Protein AF-0000000068187515 (afdb_homodimer)

Nearest PDB structures (foldseek):
  6t69-assembly1_A-2  TM=9.115E-01  e=8.925E-14  Toxoplasma gondii VEG
  8j07-assembly1_d  TM=9.097E-01  e=8.054E-14  Homo sapiens
  6t4d-assembly1_A-2  TM=9.057E-01  e=1.571E-13  Plasmodium falciparum
  7jrj-assembly1_F  TM=9.512E-01  e=1.128E-10  Chlamydomonas reinhardtii
  7jr9-assembly1_E  TM=8.558E-01  e=6.746E-11  Chlamydomonas reinhardtii

InterPro domains:
  IPR003409 MORN repeat [PF02493] (38-53)
  IPR003409 MORN repeat [PF02493] (85-104)
  IPR003409 MORN repeat [PF02493] (108-128)
  IPR003409 MORN repeat [PF02493] (131-152)
  IPR003409 MORN repeat [SM00698] (36-57)
  IPR003409 MORN repeat [SM00698] (83-104)
  IPR003409 MORN repeat [SM00698] (106-127)
  IPR003409 MORN repeat [SM00698] (129-150)

Foldseek 3Di:
DWDWDDDPVWTAIKDDDADPVRAQAAWIWGQTPQRKIKGGGDDRNEAAQWIWIAGPLGKIKTDGDDRNAAADFFIWIADSQGKIKGTGDDRNAGFQWIKIAHPLGKIKTAGDDRNEQAAWIWIADSQQKIKTAGDDRNAHAQWIWIADNVVPHTPDTPGDDRNHGDHHPPPD/DWDWDDDPVWTAIKDDDADPVRAQAAWIWGQTPQRKIKGGGDDRNEAAQWIWIAGPLGKIKTGGDDRNAFADFFIWIADSQGKIKGTGDDRNAGFQWIKIAHPLGKIKTAGDDRNEQAAWIWIADSQQKIKTAGDDRNAHAQWIWIADNVVPHTPDTPGDDRNHHDHHPPPD

Sequence (344 aa):
MEFEWFGQDLSGVYTGWINEEKNPDGIGTLRVDDGAVYDGSWKGGERHGEGVYATIEGDIFRGGWYEDKHHGPNCVFVWSDGRVYQGAYSHGDRHGEAIMTWPHGATFRGTFSNDKRNGQGTYVYSDGRCYNGNYRDERPHGYGVLKAADGETIIYEGQWEFGEFIGPAEMKMEFEWFGQDLSGVYTGWINEEKNPDGIGTLRVDDGAVYDGSWKGGERHGEGVYATIEGDIFRGGWYEDKHHGPNCVFVWSDGRVYQGAYSHGDRHGEAIMTWPHGATFRGTFSNDKRNGQGTYVYSDGRCYNGNYRDERPHGYGVLKAADGETIIYEGQWEFGEFIGPAEMK

Solvent-accessible surface area (backbone atoms only — not comparable to full-atom values): 16337 Å² total; per-residue (Å²): 99,75,47,82,40,81,49,95,88,52,39,27,45,31,37,44,38,55,46,95,86,69,28,43,26,43,55,34,34,36,42,30,72,84,56,25,37,38,44,31,29,27,50,79,55,25,41,24,46,53,33,37,38,36,42,69,79,48,32,36,38,38,30,33,27,48,83,66,20,43,22,44,69,72,23,38,37,35,42,60,81,48,34,34,39,39,23,20,26,54,79,58,25,38,26,47,64,31,38,36,40,39,75,75,57,27,35,36,40,30,25,26,47,84,61,23,39,33,42,55,35,37,36,35,41,60,80,43,27,33,37,42,29,25,24,50,81,65,22,42,28,42,56,33,37,31,27,36,54,82,63,69,52,72,77,44,56,23,32,26,53,84,59,34,81,74,43,63,56,74,80,120,98,77,45,82,41,82,51,95,89,52,38,28,44,30,38,43,39,57,46,95,85,69,29,44,25,43,54,35,34,36,43,30,72,83,56,25,37,36,43,31,28,27,50,80,56,26,42,24,46,54,35,38,37,37,43,70,79,49,32,36,39,37,29,32,27,47,82,65,20,42,22,43,69,72,23,38,39,35,43,58,84,47,35,34,40,39,23,20,26,54,81,57,25,38,28,46,65,31,38,38,40,39,75,75,57,26,36,36,42,30,26,27,47,84,61,22,40,32,42,55,34,37,36,36,41,60,80,43,28,33,38,43,30,25,25,50,80,66,20,41,27,44,55,34,36,32,26,36,53,82,63,69,50,71,78,43,58,23,32,26,51,83,58,34,81,75,44,61,59,74,80,119

Radius of gyration: 22.86 Å; Cα contacts (8 Å, |Δi|>4): 978; chains: 2; bounding box: 43×70×49 Å

Structure (mmCIF, N/CA/C/O backbone):
data_AF-0000000068187515-model_v1
#
loop_
_entity.id
_entity.type
_entity.pdbx_description
1 polymer 'MORN repeat protein'
#
loop_
_atom_site.group_PDB
_atom_site.id
_atom_site.type_symbol
_atom_site.label_atom_id
_atom_site.label_alt_id
_atom_site.label_comp_id
_atom_site.label_asym_id
_atom_site.label_entity_id
_atom_site.label_seq_id
_atom_site.pdbx_PDB_ins_code
_atom_site.Cartn_x
_atom_site.Cartn_y
_atom_site.Cartn_z
_atom_site.occupancy
_atom_site.B_iso_or_equiv
_atom_site.auth_seq_id
_atom_site.auth_comp_id
_atom_site.auth_asym_id
_atom_site.auth_atom_id
_atom_site.pdbx_PDB_model_num
ATOM 1 N N . MET A 1 1 ? -1.103 -31.672 -3.096 1 73.38 1 MET A N 1
ATOM 2 C CA . MET A 1 1 ? -2.014 -32.188 -4.117 1 73.38 1 MET A CA 1
ATOM 3 C C . MET A 1 1 ? -2.398 -31.062 -5.098 1 73.38 1 MET A C 1
ATOM 5 O O . MET A 1 1 ? -2.525 -29.906 -4.707 1 73.38 1 MET A O 1
ATOM 9 N N . GLU A 1 2 ? -2.346 -31.297 -6.348 1 82.12 2 GLU A N 1
ATOM 10 C CA . GLU A 1 2 ? -2.729 -30.344 -7.391 1 82.12 2 GLU A CA 1
ATOM 11 C C . GLU A 1 2 ? -3.881 -30.875 -8.227 1 82.12 2 GLU A C 1
ATOM 13 O O . GLU A 1 2 ? -3.85 -32.031 -8.672 1 82.12 2 GLU A O 1
ATOM 18 N N . PHE A 1 3 ? -4.977 -30.141 -8.227 1 89.25 3 PHE A N 1
ATOM 19 C CA . PHE A 1 3 ? -6.121 -30.578 -9.016 1 89.25 3 PHE A CA 1
ATOM 20 C C . PHE A 1 3 ? -6.945 -29.375 -9.484 1 89.25 3 PHE A C 1
ATOM 22 O O . PHE A 1 3 ? -6.77 -28.266 -8.984 1 89.25 3 PHE A O 1
ATOM 29 N N . GLU A 1 4 ? -7.773 -29.641 -10.469 1 91.94 4 GLU A N 1
ATOM 30 C CA . GLU A 1 4 ? -8.734 -28.625 -10.898 1 91.94 4 GLU A CA 1
ATOM 31 C C . GLU A 1 4 ? -9.867 -28.484 -9.891 1 91.94 4 GLU A C 1
ATOM 33 O O . GLU A 1 4 ? -10.484 -29.484 -9.484 1 91.94 4 GLU A O 1
ATOM 38 N N . TRP A 1 5 ? -10.062 -27.344 -9.414 1 94 5 TRP A N 1
ATOM 39 C CA . TRP A 1 5 ? -11.086 -27.078 -8.414 1 94 5 TRP A CA 1
ATOM 40 C C . TRP A 1 5 ? -12.156 -26.125 -8.961 1 94 5 TRP A C 1
ATOM 42 O O . TRP A 1 5 ? -11.836 -25.141 -9.625 1 94 5 TRP A O 1
ATOM 52 N N . PHE A 1 6 ? -13.398 -26.484 -8.734 1 93.88 6 PHE A N 1
ATOM 53 C CA . PHE A 1 6 ? -14.539 -25.672 -9.172 1 93.88 6 PHE A CA 1
ATOM 54 C C . PHE A 1 6 ? -15.344 -25.188 -7.973 1 93.88 6 PHE A C 1
ATOM 56 O O . PHE A 1 6 ? -16.156 -25.938 -7.422 1 93.88 6 PHE A O 1
ATOM 63 N N . GLY A 1 7 ? -15.055 -23.922 -7.641 1 91.94 7 GLY A N 1
ATOM 64 C CA . GLY A 1 7 ? -15.789 -23.344 -6.527 1 91.94 7 GLY A CA 1
ATOM 65 C C . GLY A 1 7 ? -17 -22.547 -6.965 1 91.94 7 GLY A C 1
ATOM 66 O O . GLY A 1 7 ? -17.344 -22.516 -8.148 1 91.94 7 GLY A O 1
ATOM 67 N N . GLN A 1 8 ? -17.641 -21.969 -5.961 1 87.62 8 GLN A N 1
ATOM 68 C CA . GLN A 1 8 ? -18.844 -21.203 -6.23 1 87.62 8 GLN A CA 1
ATOM 69 C C . GLN A 1 8 ? -18.516 -19.953 -7.059 1 87.62 8 GLN A C 1
ATOM 71 O O . GLN A 1 8 ? -19.219 -19.656 -8.031 1 87.62 8 GLN A O 1
ATOM 76 N N . ASP A 1 9 ? -17.422 -19.281 -6.758 1 88.25 9 ASP A N 1
ATOM 77 C CA . ASP A 1 9 ? -17.141 -18 -7.391 1 88.25 9 ASP A CA 1
ATOM 78 C C . ASP A 1 9 ? -15.859 -18.078 -8.234 1 88.25 9 ASP A C 1
ATOM 80 O O . ASP A 1 9 ? -15.688 -17.312 -9.18 1 88.25 9 ASP A O 1
ATOM 84 N N . LEU A 1 10 ? -15.016 -18.984 -7.816 1 92.62 10 LEU A N 1
ATOM 85 C CA . LEU A 1 10 ? -13.734 -19.094 -8.5 1 92.62 10 LEU A CA 1
ATOM 86 C C . LEU A 1 10 ? -13.453 -20.547 -8.883 1 92.62 10 LEU A C 1
ATOM 88 O O . LEU A 1 10 ? -13.867 -21.469 -8.172 1 92.62 10 LEU A O 1
ATOM 92 N N . SER A 1 11 ? -12.852 -20.703 -9.984 1 95.44 11 SER A N 1
ATOM 93 C CA . SER A 1 11 ? -12.383 -22 -10.438 1 95.44 11 SER A CA 1
ATOM 94 C C . SER A 1 11 ? -10.961 -21.922 -10.984 1 95.44 11 SER A C 1
ATOM 96 O O . SER A 1 11 ? -10.5 -20.844 -11.383 1 95.44 11 SER A O 1
ATOM 98 N N . GLY A 1 12 ? -10.297 -23.062 -10.859 1 93.94 12 GLY A N 1
ATOM 99 C CA . GLY A 1 12 ? -8.93 -23.109 -11.352 1 93.94 12 GLY A CA 1
ATOM 100 C C . GLY A 1 12 ? -8.141 -24.281 -10.797 1 93.94 12 GLY A C 1
ATOM 101 O O . GLY A 1 12 ? -8.719 -25.281 -10.375 1 93.94 12 GLY A O 1
ATOM 102 N N . VAL A 1 13 ? -6.852 -24.094 -10.93 1 89 13 VAL A N 1
ATOM 103 C CA . VAL A 1 13 ? -5.969 -25.156 -10.445 1 89 13 VAL A CA 1
ATOM 104 C C . VAL A 1 13 ? -5.582 -24.875 -8.992 1 89 13 VAL A C 1
ATOM 106 O O . VAL A 1 13 ? -4.996 -23.828 -8.688 1 89 13 VAL A O 1
ATOM 109 N N . TYR A 1 14 ? -5.941 -25.812 -8.156 1 91 14 TYR A N 1
ATOM 110 C CA . TYR A 1 14 ? -5.691 -25.672 -6.727 1 91 14 TYR A CA 1
ATOM 111 C C . TYR A 1 14 ? -4.562 -26.594 -6.273 1 91 14 TYR A C 1
ATOM 113 O O . TYR A 1 14 ? -4.469 -27.734 -6.719 1 91 14 TYR A O 1
ATOM 121 N N . THR A 1 15 ? -3.688 -26 -5.5 1 86.38 15 THR A N 1
ATOM 122 C CA . THR A 1 15 ? -2.631 -26.766 -4.84 1 86.38 15 THR A CA 1
ATOM 123 C C . THR A 1 15 ? -2.615 -26.469 -3.34 1 86.38 15 THR A C 1
ATOM 125 O O . THR A 1 15 ? -2.434 -25.328 -2.924 1 86.38 15 THR A O 1
ATOM 128 N N . GLY A 1 16 ? -2.832 -27.438 -2.51 1 89.88 16 GLY A N 1
ATOM 129 C CA . GLY A 1 16 ? -2.811 -27.234 -1.07 1 89.88 16 GLY A CA 1
ATOM 130 C C . GLY A 1 16 ? -3.605 -28.281 -0.309 1 89.88 16 GLY A C 1
ATOM 131 O O . GLY A 1 16 ? -3.842 -29.375 -0.815 1 89.88 16 GLY A O 1
ATOM 132 N N . TRP A 1 17 ? -3.941 -27.984 0.904 1 92.5 17 TRP A N 1
ATOM 133 C CA . TRP A 1 17 ? -4.641 -28.906 1.789 1 92.5 17 TRP A CA 1
ATOM 134 C C . TRP A 1 17 ? -6.129 -28.953 1.464 1 92.5 17 TRP A C 1
ATOM 136 O O . TRP A 1 17 ? -6.699 -27.969 0.996 1 92.5 17 TRP A O 1
ATOM 146 N N . ILE A 1 18 ? -6.723 -30.172 1.694 1 95.12 18 ILE A N 1
ATOM 147 C CA . ILE A 1 18 ? -8.148 -30.344 1.431 1 95.12 18 ILE A CA 1
ATOM 148 C C . ILE A 1 18 ? -8.805 -31.078 2.594 1 95.12 18 ILE A C 1
ATOM 150 O O . ILE A 1 18 ? -8.117 -31.766 3.367 1 95.12 18 ILE A O 1
ATOM 154 N N . ASN A 1 19 ? -10.055 -30.891 2.658 1 96.5 19 ASN A N 1
ATOM 155 C CA . ASN A 1 19 ? -10.789 -31.641 3.664 1 96.5 19 ASN A CA 1
ATOM 156 C C . ASN A 1 19 ? -11.359 -32.938 3.088 1 96.5 19 ASN A C 1
ATOM 158 O O . ASN A 1 19 ? -11.023 -33.312 1.964 1 96.5 19 ASN A O 1
ATOM 162 N N . GLU A 1 20 ? -12.156 -33.625 3.854 1 95.44 20 GLU A N 1
ATOM 163 C CA . GLU A 1 20 ? -12.695 -34.906 3.479 1 95.44 20 GLU A CA 1
ATOM 164 C C . GLU A 1 20 ? -13.586 -34.812 2.246 1 95.44 20 GLU A C 1
ATOM 166 O O . GLU A 1 20 ? -13.672 -35.75 1.454 1 95.44 20 GLU A O 1
ATOM 171 N N . GLU A 1 21 ? -14.211 -33.719 2.047 1 94.94 21 GLU A N 1
ATOM 172 C CA . GLU A 1 21 ? -15.109 -33.5 0.919 1 94.94 21 GLU A CA 1
ATOM 173 C C . GLU A 1 21 ? -14.344 -33.031 -0.308 1 94.94 21 GLU A C 1
ATOM 175 O O . GLU A 1 21 ? -14.953 -32.625 -1.313 1 94.94 21 GLU A O 1
ATOM 180 N N . LYS A 1 22 ? -13.055 -32.906 -0.174 1 93.31 22 LYS A N 1
ATOM 181 C CA . LYS A 1 22 ? -12.148 -32.531 -1.254 1 93.31 22 LYS A CA 1
ATOM 182 C C . LYS A 1 22 ? -12.258 -31.047 -1.583 1 93.31 22 LYS A C 1
ATOM 184 O O . LYS A 1 22 ? -12.094 -30.641 -2.736 1 93.31 22 LYS A O 1
ATOM 189 N N . ASN A 1 23 ? -12.648 -30.281 -0.578 1 95.5 23 ASN A N 1
ATOM 190 C CA . ASN A 1 23 ? -12.633 -28.828 -0.704 1 95.5 23 ASN A CA 1
ATOM 191 C C . ASN A 1 23 ? -11.344 -28.219 -0.148 1 95.5 23 ASN A C 1
ATOM 193 O O . ASN A 1 23 ? -10.789 -28.734 0.83 1 95.5 23 ASN A O 1
ATOM 197 N N . PRO A 1 24 ? -10.953 -27.172 -0.784 1 95.5 24 PRO A N 1
ATOM 198 C CA . PRO A 1 24 ? -9.82 -26.453 -0.187 1 95.5 24 PRO A CA 1
ATOM 199 C C . PRO A 1 24 ? -10.023 -26.172 1.299 1 95.5 24 PRO A C 1
ATOM 201 O O . PRO A 1 24 ? -11.062 -25.625 1.691 1 95.5 24 PRO A O 1
ATOM 204 N N . ASP A 1 25 ? -9.109 -26.516 2.17 1 96.62 25 ASP A N 1
ATOM 205 C CA . ASP A 1 25 ? -9.172 -26.391 3.623 1 96.62 25 ASP A CA 1
ATOM 206 C C . ASP A 1 25 ? -7.77 -26.391 4.23 1 96.62 25 ASP A C 1
ATOM 208 O O . ASP A 1 25 ? -7.008 -27.344 4.055 1 96.62 25 ASP A O 1
ATOM 212 N N . GLY A 1 26 ? -7.504 -25.281 4.969 1 95.25 26 GLY A N 1
ATOM 213 C CA . GLY A 1 26 ? -6.133 -25.062 5.398 1 95.25 26 GLY A CA 1
ATOM 214 C C . GLY A 1 26 ? -5.359 -24.141 4.461 1 95.25 26 GLY A C 1
ATOM 215 O O . GLY A 1 26 ? -5.902 -23.172 3.947 1 95.25 26 GLY A O 1
ATOM 216 N N . ILE A 1 27 ? -4.086 -24.391 4.301 1 90.69 27 ILE A N 1
ATOM 217 C CA . ILE A 1 27 ? -3.242 -23.547 3.473 1 90.69 27 ILE A CA 1
ATOM 218 C C . ILE A 1 27 ? -3.246 -24.047 2.033 1 90.69 27 ILE A C 1
ATOM 220 O O . ILE A 1 27 ? -3.16 -25.266 1.793 1 90.69 27 ILE A O 1
ATOM 224 N N . GLY A 1 28 ? -3.398 -23.078 1.042 1 88.56 28 GLY A N 1
ATOM 225 C CA . GLY A 1 28 ? -3.389 -23.5 -0.353 1 88.56 28 GLY A CA 1
ATOM 226 C C . GLY A 1 28 ? -3.303 -22.328 -1.318 1 88.56 28 GLY A C 1
ATOM 227 O O . GLY A 1 28 ? -3.463 -21.172 -0.919 1 88.56 28 GLY A O 1
ATOM 228 N N . THR A 1 29 ? -3.006 -22.656 -2.555 1 86.25 29 THR A N 1
ATOM 229 C CA . THR A 1 29 ? -2.914 -21.703 -3.652 1 86.25 29 THR A CA 1
ATOM 230 C C . THR A 1 29 ? -3.893 -22.062 -4.766 1 86.25 29 THR A C 1
ATOM 232 O O . THR A 1 29 ? -4.008 -23.219 -5.148 1 86.25 29 THR A O 1
ATOM 235 N N . LEU A 1 30 ? -4.641 -21.125 -5.168 1 89.88 30 LEU A N 1
ATOM 236 C CA . LEU A 1 30 ? -5.535 -21.281 -6.309 1 89.88 30 LEU A CA 1
ATOM 237 C C . LEU A 1 30 ? -5.09 -20.391 -7.473 1 89.88 30 LEU A C 1
ATOM 239 O O . LEU A 1 30 ? -5.031 -19.172 -7.344 1 89.88 30 LEU A O 1
ATOM 243 N N . ARG A 1 31 ? -4.719 -20.969 -8.5 1 85.38 31 ARG A N 1
ATOM 244 C CA . ARG A 1 31 ? -4.543 -20.281 -9.766 1 85.38 31 ARG A CA 1
ATOM 245 C C . ARG A 1 31 ? -5.852 -20.219 -10.547 1 85.38 31 ARG A C 1
ATOM 247 O O . ARG A 1 31 ? -6.281 -21.203 -11.133 1 85.38 31 ARG A O 1
ATOM 254 N N . VAL A 1 32 ? -6.406 -19.078 -10.516 1 90.75 32 VAL A N 1
ATOM 255 C CA . VAL A 1 32 ? -7.77 -18.891 -11.008 1 90.75 32 VAL A CA 1
ATOM 256 C C . VAL A 1 32 ? -7.773 -18.906 -12.539 1 90.75 32 VAL A C 1
ATOM 258 O O . VAL A 1 32 ? -6.82 -18.438 -13.172 1 90.75 32 VAL A O 1
ATOM 261 N N . ASP A 1 33 ? -8.82 -19.281 -13.078 1 90.31 33 ASP A N 1
ATOM 262 C CA . ASP A 1 33 ? -8.953 -19.422 -14.523 1 90.31 33 ASP A CA 1
ATOM 263 C C . ASP A 1 33 ? -8.805 -18.062 -15.211 1 90.31 33 ASP A C 1
ATOM 265 O O . ASP A 1 33 ? -8.305 -17.984 -16.328 1 90.31 33 ASP A O 1
ATOM 269 N N . ASP A 1 34 ? -9.234 -17.094 -14.508 1 88.94 34 ASP A N 1
ATOM 270 C CA . ASP A 1 34 ? -9.188 -15.773 -15.109 1 88.94 34 ASP A CA 1
ATOM 271 C C . ASP A 1 34 ? -7.797 -15.148 -14.969 1 88.94 34 ASP A C 1
ATOM 273 O O . ASP A 1 34 ? -7.574 -14.008 -15.375 1 88.94 34 ASP A O 1
ATOM 277 N N . GLY A 1 35 ? -6.926 -15.852 -14.414 1 82.56 35 GLY A N 1
ATOM 278 C CA . GLY A 1 35 ? -5.551 -15.391 -14.336 1 82.56 35 GLY A CA 1
ATOM 279 C C . GLY A 1 35 ? -5.156 -14.898 -12.961 1 82.56 35 GLY A C 1
ATOM 280 O O . GLY A 1 35 ? -3.975 -14.695 -12.68 1 82.56 35 GLY A O 1
ATOM 281 N N . ALA A 1 36 ? -6.086 -14.797 -12.109 1 88.56 36 ALA A N 1
ATOM 282 C CA . ALA A 1 36 ? -5.793 -14.352 -10.75 1 88.56 36 ALA A CA 1
ATOM 283 C C . ALA A 1 36 ? -5.16 -15.477 -9.93 1 88.56 36 ALA A C 1
ATOM 285 O O . ALA A 1 36 ? -5.168 -16.641 -10.344 1 88.56 36 ALA A O 1
ATOM 286 N N . VAL A 1 37 ? -4.52 -15.055 -8.844 1 84.62 37 VAL A N 1
ATOM 287 C CA . VAL A 1 37 ? -3.941 -16.047 -7.934 1 84.62 37 VAL A CA 1
ATOM 288 C C . VAL A 1 37 ? -4.301 -15.68 -6.496 1 84.62 37 VAL A C 1
ATOM 290 O O . VAL A 1 37 ? -4.211 -14.523 -6.094 1 84.62 37 VAL A O 1
ATOM 293 N N . TYR A 1 38 ? -4.773 -16.703 -5.84 1 90.5 38 TYR A N 1
ATOM 294 C CA . TYR A 1 38 ? -4.957 -16.578 -4.395 1 90.5 38 TYR A CA 1
ATOM 295 C C . TYR A 1 38 ? -4.047 -17.547 -3.646 1 90.5 38 TYR A C 1
ATOM 297 O O . TYR A 1 38 ? -4 -18.734 -3.965 1 90.5 38 TYR A O 1
ATOM 305 N N . ASP A 1 39 ? -3.312 -17.016 -2.727 1 86.69 39 ASP A N 1
ATOM 306 C CA . ASP A 1 39 ? -2.477 -17.812 -1.827 1 86.69 39 ASP A CA 1
ATOM 307 C C . ASP A 1 39 ? -2.771 -17.484 -0.367 1 86.69 39 ASP A C 1
ATOM 309 O O . ASP A 1 39 ? -2.57 -16.344 0.066 1 86.69 39 ASP A O 1
ATOM 313 N N . GLY A 1 40 ? -3.275 -18.516 0.318 1 90.19 40 GLY A N 1
ATOM 314 C CA . GLY A 1 40 ? -3.615 -18.25 1.707 1 90.19 40 GLY A CA 1
ATOM 315 C C . GLY A 1 40 ? -4.414 -19.375 2.348 1 90.19 40 GLY A C 1
ATOM 316 O O . GLY A 1 40 ? -4.281 -20.531 1.962 1 90.19 40 GLY A O 1
ATOM 317 N N . SER A 1 41 ? -5.148 -18.984 3.365 1 94.81 41 SER A N 1
ATOM 318 C CA . SER A 1 41 ? -5.91 -19.953 4.145 1 94.81 41 SER A CA 1
ATOM 319 C C . SER A 1 41 ? -7.312 -20.141 3.576 1 94.81 41 SER A C 1
ATOM 321 O O . SER A 1 41 ? -7.902 -19.203 3.045 1 94.81 41 SER A O 1
ATOM 323 N N . TRP A 1 42 ? -7.816 -21.375 3.68 1 96 42 TRP A N 1
ATOM 324 C CA . TRP A 1 42 ? -9.125 -21.797 3.191 1 96 42 TRP A CA 1
ATOM 325 C C . TRP A 1 42 ? -9.922 -22.484 4.297 1 96 42 TRP A C 1
ATOM 327 O O . TRP A 1 42 ? -9.344 -23.094 5.195 1 96 42 TRP A O 1
ATOM 337 N N . LYS A 1 43 ? -11.164 -22.344 4.188 1 97.62 43 LYS A N 1
ATOM 338 C CA . LYS A 1 43 ? -12.086 -23.094 5.031 1 97.62 43 LYS A CA 1
ATOM 339 C C . LYS A 1 43 ? -13.289 -23.578 4.23 1 97.62 43 LYS A C 1
ATOM 341 O O . LYS A 1 43 ? -14.133 -22.781 3.816 1 97.62 43 LYS A O 1
ATOM 346 N N . GLY A 1 44 ? -13.336 -24.844 3.982 1 96.38 44 GLY A N 1
ATOM 347 C CA . GLY A 1 44 ? -14.469 -25.453 3.303 1 96.38 44 GLY A CA 1
ATOM 348 C C . GLY A 1 44 ? -14.703 -24.891 1.914 1 96.38 44 GLY A C 1
ATOM 349 O O . GLY A 1 44 ? -15.844 -24.625 1.531 1 96.38 44 GLY A O 1
ATOM 350 N N . GLY A 1 45 ? -13.617 -24.578 1.266 1 96.5 45 GLY A N 1
ATOM 351 C CA . GLY A 1 45 ? -13.719 -24.125 -0.108 1 96.5 45 GLY A CA 1
ATOM 352 C C . GLY A 1 45 ? -13.82 -22.609 -0.222 1 96.5 45 GLY A C 1
ATOM 353 O O . GLY A 1 45 ? -13.891 -22.062 -1.327 1 96.5 45 GLY A O 1
ATOM 354 N N . GLU A 1 46 ? -13.875 -21.984 0.936 1 97.31 46 GLU A N 1
ATOM 355 C CA . GLU A 1 46 ? -13.938 -20.531 0.946 1 97.31 46 GLU A CA 1
ATOM 356 C C . GLU A 1 46 ? -12.633 -19.922 1.443 1 97.31 46 GLU A C 1
ATOM 358 O O . GLU A 1 46 ? -12 -20.453 2.361 1 97.31 46 GLU A O 1
ATOM 363 N N . ARG A 1 47 ? -12.25 -18.828 0.824 1 96.5 47 ARG A N 1
ATOM 364 C CA . ARG A 1 47 ? -11.102 -18.094 1.354 1 96.5 47 ARG A CA 1
ATOM 365 C C . ARG A 1 47 ? -11.375 -17.609 2.773 1 96.5 47 ARG A C 1
ATOM 367 O O . ARG A 1 47 ? -12.438 -17.031 3.045 1 96.5 47 ARG A O 1
ATOM 374 N N . HIS A 1 48 ? -10.5 -17.891 3.666 1 96.81 48 HIS A N 1
ATOM 375 C CA . HIS A 1 48 ? -10.648 -17.641 5.098 1 96.81 48 HIS A CA 1
ATOM 376 C C . HIS A 1 48 ? -9.289 -17.453 5.766 1 96.81 48 HIS A C 1
ATOM 378 O O . HIS A 1 48 ? -8.328 -18.156 5.453 1 96.81 48 HIS A O 1
ATOM 384 N N . GLY A 1 49 ? -9.25 -16.469 6.699 1 96.19 49 GLY A N 1
ATOM 385 C CA . GLY A 1 49 ? -7.961 -16.203 7.309 1 96.19 49 GLY A CA 1
ATOM 386 C C . GLY A 1 49 ? -7.082 -15.289 6.469 1 96.19 49 GLY A C 1
ATOM 387 O O . GLY A 1 49 ? -7.582 -14.461 5.707 1 96.19 49 GLY A O 1
ATOM 388 N N . GLU A 1 50 ? -5.809 -15.422 6.66 1 94 50 GLU A N 1
ATOM 389 C CA . GLU A 1 50 ? -4.879 -14.539 5.965 1 94 50 GLU A CA 1
ATOM 390 C C . GLU A 1 50 ? -4.578 -15.047 4.559 1 94 50 GLU A C 1
ATOM 392 O O . GLU A 1 50 ? -4.492 -16.266 4.336 1 94 50 GLU A O 1
ATOM 397 N N . GLY A 1 51 ? -4.438 -14.086 3.619 1 92.12 51 GLY A N 1
ATOM 398 C CA . GLY A 1 51 ? -4.094 -14.469 2.26 1 92.12 51 GLY A CA 1
ATOM 399 C C . GLY A 1 51 ? -3.732 -13.289 1.378 1 92.12 51 GLY A C 1
ATOM 400 O O . GLY A 1 51 ? -3.85 -12.133 1.796 1 92.12 51 GLY A O 1
ATOM 401 N N . VAL A 1 52 ? -3.252 -13.602 0.207 1 90.88 52 VAL A N 1
ATOM 402 C CA . VAL A 1 52 ? -2.928 -12.633 -0.834 1 90.88 52 VAL A CA 1
ATOM 403 C C . VAL A 1 52 ? -3.654 -13 -2.127 1 90.88 52 VAL A C 1
ATOM 405 O O . VAL A 1 52 ? -3.648 -14.156 -2.541 1 90.88 52 VAL A O 1
ATOM 408 N N . TYR A 1 53 ? -4.352 -12.055 -2.613 1 92.56 53 TYR A N 1
ATOM 409 C CA . TYR A 1 53 ? -5.066 -12.203 -3.875 1 92.56 53 TYR A CA 1
ATOM 410 C C . TYR A 1 53 ? -4.555 -11.219 -4.914 1 92.56 53 TYR A C 1
ATOM 412 O O . TYR A 1 53 ? -4.59 -10 -4.695 1 92.56 53 TYR A O 1
ATOM 420 N N . ALA A 1 54 ? -4.035 -11.695 -6.012 1 88.81 54 ALA A N 1
ATOM 421 C CA . ALA A 1 54 ? -3.512 -10.859 -7.09 1 88.81 54 ALA A CA 1
ATOM 422 C C . ALA A 1 54 ? -4.254 -11.125 -8.398 1 88.81 54 ALA A C 1
ATOM 424 O O . ALA A 1 54 ? -4.359 -12.273 -8.836 1 88.81 54 ALA A O 1
ATOM 425 N N . THR A 1 55 ? -4.785 -10.07 -8.992 1 91.56 55 THR A N 1
ATOM 426 C CA . THR A 1 55 ? -5.516 -10.219 -10.242 1 91.56 55 THR A CA 1
ATOM 427 C C . THR A 1 55 ? -4.59 -10.023 -11.438 1 91.56 55 THR A C 1
ATOM 429 O O . THR A 1 55 ? -3.461 -9.547 -11.281 1 91.56 55 THR A O 1
ATOM 432 N N . ILE A 1 56 ? -5.105 -10.359 -12.531 1 81.44 56 ILE A N 1
ATOM 433 C CA . ILE A 1 56 ? -4.32 -10.227 -13.75 1 81.44 56 ILE A CA 1
ATOM 434 C C . ILE A 1 56 ? -4.18 -8.75 -14.109 1 81.44 56 ILE A C 1
ATOM 436 O O . ILE A 1 56 ? -3.201 -8.344 -14.742 1 81.44 56 ILE A O 1
ATOM 440 N N . GLU A 1 57 ? -5.164 -7.949 -13.68 1 83.81 57 GLU A N 1
ATOM 441 C CA . GLU A 1 57 ? -5.141 -6.512 -13.938 1 83.81 57 GLU A CA 1
ATOM 442 C C . GLU A 1 57 ? -4.113 -5.805 -13.055 1 83.81 57 GLU A C 1
ATOM 444 O O . GLU A 1 57 ? -3.74 -4.664 -13.32 1 83.81 57 GLU A O 1
ATOM 449 N N . GLY A 1 58 ? -3.721 -6.516 -12.094 1 83.06 58 GLY A N 1
ATOM 450 C CA . GLY A 1 58 ? -2.662 -5.934 -11.281 1 83.06 58 GLY A CA 1
ATOM 451 C C . GLY A 1 58 ? -3.145 -5.453 -9.93 1 83.06 58 GLY A C 1
ATOM 452 O O . GLY A 1 58 ? -2.381 -4.855 -9.172 1 83.06 58 GLY A O 1
ATOM 453 N N . ASP A 1 59 ? -4.426 -5.719 -9.602 1 93.62 59 ASP A N 1
ATOM 454 C CA . ASP A 1 59 ? -4.906 -5.434 -8.258 1 93.62 59 ASP A CA 1
ATOM 455 C C . ASP A 1 59 ? -4.41 -6.484 -7.262 1 93.62 59 ASP A C 1
ATOM 457 O O . ASP A 1 59 ? -4.352 -7.672 -7.586 1 93.62 59 ASP A O 1
ATOM 461 N N . ILE A 1 60 ? -4.105 -6.02 -6.031 1 93.5 60 ILE A N 1
ATOM 462 C CA . ILE A 1 60 ? -3.607 -6.941 -5.016 1 93.5 60 ILE A CA 1
ATOM 463 C C . ILE A 1 60 ? -4.316 -6.684 -3.689 1 93.5 60 ILE A C 1
ATOM 465 O O . ILE A 1 60 ? -4.5 -5.527 -3.291 1 93.5 60 ILE A O 1
ATOM 469 N N . PHE A 1 61 ? -4.762 -7.746 -3.125 1 96.12 61 PHE A N 1
ATOM 470 C CA . PHE A 1 61 ? -5.273 -7.68 -1.763 1 96.12 61 PHE A CA 1
ATOM 471 C C . PHE A 1 61 ? -4.457 -8.57 -0.833 1 96.12 61 PHE A C 1
ATOM 473 O O . PHE A 1 61 ? -4.215 -9.742 -1.14 1 96.12 61 PHE A O 1
ATOM 480 N N . ARG A 1 62 ? -4.027 -8.031 0.249 1 94.12 62 ARG A N 1
ATOM 481 C CA . ARG A 1 62 ? -3.381 -8.766 1.335 1 94.12 62 ARG A CA 1
ATOM 482 C C . ARG A 1 62 ? -4.098 -8.523 2.66 1 94.12 62 ARG A C 1
ATOM 484 O O . ARG A 1 62 ? -4.238 -7.379 3.094 1 94.12 62 ARG A O 1
ATOM 491 N N . GLY A 1 63 ? -4.469 -9.609 3.273 1 94.88 63 GLY A N 1
ATOM 492 C CA . GLY A 1 63 ? -5.133 -9.453 4.555 1 94.88 63 GLY A CA 1
ATOM 493 C C . GLY A 1 63 ? -6.074 -10.594 4.887 1 94.88 63 GLY A C 1
ATOM 494 O O . GLY A 1 63 ? -5.895 -11.711 4.406 1 94.88 63 GLY A O 1
ATOM 495 N N . GLY A 1 64 ? -6.992 -10.234 5.738 1 95.94 64 GLY A N 1
ATOM 496 C CA . GLY A 1 64 ? -7.918 -11.25 6.215 1 95.94 64 GLY A CA 1
ATOM 497 C C . GLY A 1 64 ? -9.094 -11.469 5.285 1 95.94 64 GLY A C 1
ATOM 498 O O . GLY A 1 64 ? -9.508 -10.547 4.578 1 95.94 64 GLY A O 1
ATOM 499 N N . TRP A 1 65 ? -9.555 -12.719 5.309 1 97.38 65 TRP A N 1
ATOM 500 C CA . TRP A 1 65 ? -10.75 -13.156 4.598 1 97.38 65 TRP A CA 1
ATOM 501 C C . TRP A 1 65 ? -11.727 -13.836 5.551 1 97.38 65 TRP A C 1
ATOM 503 O O . TRP A 1 65 ? -11.312 -14.508 6.5 1 97.38 65 TRP A O 1
ATOM 513 N N . TYR A 1 66 ? -12.953 -13.594 5.277 1 97.81 66 TYR A N 1
ATOM 514 C CA . TYR A 1 66 ? -14.047 -14.273 5.969 1 97.81 66 TYR A CA 1
ATOM 515 C C . TYR A 1 66 ? -15.18 -14.602 5.008 1 97.81 66 TYR A C 1
ATOM 517 O O . TYR A 1 66 ? -15.867 -13.703 4.516 1 97.81 66 TYR A O 1
ATOM 525 N N . GLU A 1 67 ? -15.367 -15.945 4.773 1 96.5 67 GLU A N 1
ATOM 526 C CA . GLU A 1 67 ? -16.391 -16.406 3.84 1 96.5 67 GLU A CA 1
ATOM 527 C C . GLU A 1 67 ? -16.25 -15.727 2.482 1 96.5 67 GLU A C 1
ATOM 529 O O . GLU A 1 67 ? -17.203 -15.148 1.968 1 96.5 67 GLU A O 1
ATOM 534 N N . ASP A 1 68 ? -15.07 -15.695 1.964 1 97 68 ASP A N 1
ATOM 535 C CA . ASP A 1 68 ? -14.711 -15.242 0.624 1 97 68 ASP A CA 1
ATOM 536 C C . ASP A 1 68 ? -14.75 -13.719 0.531 1 97 68 ASP A C 1
ATOM 538 O O . ASP A 1 68 ? -14.664 -13.156 -0.562 1 97 68 ASP A O 1
ATOM 542 N N . LYS A 1 69 ? -14.891 -13.039 1.688 1 97.5 69 LYS A N 1
ATOM 543 C CA . LYS A 1 69 ? -14.93 -11.578 1.688 1 97.5 69 LYS A CA 1
ATOM 544 C C . LYS A 1 69 ? -13.734 -11 2.439 1 97.5 69 LYS A C 1
ATOM 546 O O . LYS A 1 69 ? -13.305 -11.555 3.457 1 97.5 69 LYS A O 1
ATOM 551 N N . HIS A 1 70 ? -13.273 -9.844 1.965 1 97.75 70 HIS A N 1
ATOM 552 C CA . HIS A 1 70 ? -12.227 -9.148 2.705 1 97.75 70 HIS A CA 1
ATOM 553 C C . HIS A 1 70 ? -12.68 -8.828 4.129 1 97.75 70 HIS A C 1
ATOM 555 O O . HIS A 1 70 ? -13.805 -8.391 4.34 1 97.75 70 HIS A O 1
ATOM 561 N N . HIS A 1 71 ? -11.805 -9.062 5.082 1 97.56 71 HIS A N 1
ATOM 562 C CA . HIS A 1 71 ? -12.156 -8.898 6.488 1 97.56 71 HIS A CA 1
ATOM 563 C C . HIS A 1 71 ? -1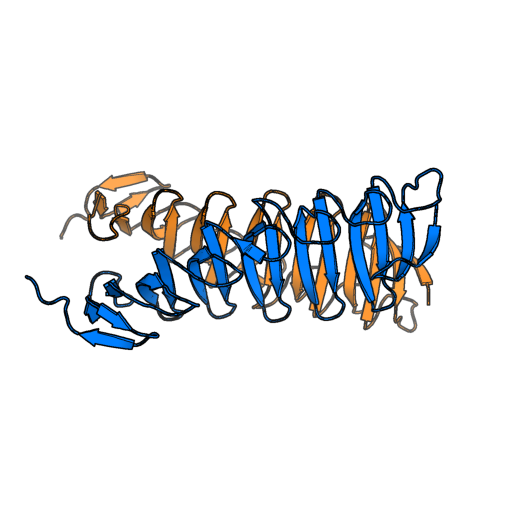0.906 -8.711 7.348 1 97.56 71 HIS A C 1
ATOM 565 O O . HIS A 1 71 ? -9.836 -9.227 7.016 1 97.56 71 HIS A O 1
ATOM 571 N N . GLY A 1 72 ? -11.07 -7.922 8.453 1 96.19 72 GLY A N 1
ATOM 572 C CA . GLY A 1 72 ? -9.992 -7.809 9.422 1 96.19 72 GLY A CA 1
ATOM 573 C C . GLY A 1 72 ? -9.43 -6.406 9.523 1 96.19 72 GLY A C 1
ATOM 574 O O . GLY A 1 72 ? -9.719 -5.551 8.688 1 96.19 72 GLY A O 1
ATOM 575 N N . PRO A 1 73 ? -8.586 -6.145 10.477 1 93.75 73 PRO A N 1
ATOM 576 C CA . PRO A 1 73 ? -8.164 -4.785 10.82 1 93.75 73 PRO A CA 1
ATOM 577 C C . PRO A 1 73 ? -6.941 -4.328 10.023 1 93.75 73 PRO A C 1
ATOM 579 O O . PRO A 1 73 ? -6.664 -3.129 9.945 1 93.75 73 PRO A O 1
ATOM 582 N N . ASN A 1 74 ? -6.176 -5.23 9.5 1 91.69 74 ASN A N 1
ATOM 583 C CA . ASN A 1 74 ? -4.895 -4.879 8.898 1 91.69 74 ASN A CA 1
ATOM 584 C C . ASN A 1 74 ? -4.801 -5.367 7.457 1 91.69 74 ASN A C 1
ATOM 586 O O . ASN A 1 74 ? -3.885 -6.113 7.105 1 91.69 74 ASN A O 1
ATOM 590 N N . CYS A 1 75 ? -5.668 -4.777 6.609 1 96.31 75 CYS A N 1
ATOM 591 C CA . CYS A 1 75 ? -5.688 -5.156 5.199 1 96.31 75 CYS A CA 1
ATOM 592 C C . CYS A 1 75 ? -5.016 -4.094 4.34 1 96.31 75 CYS A C 1
ATOM 594 O O . CYS A 1 75 ? -4.984 -2.916 4.707 1 96.31 75 CYS A O 1
ATOM 596 N N . VAL A 1 76 ? -4.465 -4.559 3.27 1 96.88 76 VAL A N 1
ATOM 597 C CA . VAL A 1 76 ? -3.893 -3.676 2.26 1 96.88 76 VAL A CA 1
ATOM 598 C C . VAL A 1 76 ? -4.461 -4.027 0.886 1 96.88 76 VAL A C 1
ATOM 600 O O . VAL A 1 76 ? -4.473 -5.195 0.491 1 96.88 76 VAL A O 1
ATOM 603 N N . PHE A 1 77 ? -4.988 -3.029 0.231 1 97.38 77 PHE A N 1
ATOM 604 C CA . PHE A 1 77 ? -5.434 -3.174 -1.149 1 97.38 77 PHE A CA 1
ATOM 605 C C . PHE A 1 77 ? -4.656 -2.242 -2.07 1 97.38 77 PHE A C 1
ATOM 607 O O . PHE A 1 77 ? -4.621 -1.029 -1.851 1 97.38 77 PHE A O 1
ATOM 614 N N . VAL A 1 78 ? -4.004 -2.848 -3.02 1 95.81 78 VAL A N 1
ATOM 615 C CA . VAL A 1 78 ? -3.285 -2.086 -4.035 1 95.81 78 VAL A CA 1
ATOM 616 C C . VAL A 1 78 ? -4.016 -2.193 -5.375 1 95.81 78 VAL A C 1
ATOM 618 O O . VAL A 1 78 ? -4.121 -3.281 -5.945 1 95.81 78 VAL A O 1
ATOM 621 N N . TRP A 1 79 ? -4.469 -1.047 -5.836 1 95.56 79 TRP A N 1
ATOM 622 C CA . TRP A 1 79 ? -5.102 -1.04 -7.152 1 95.56 79 TRP A CA 1
ATOM 623 C C . TRP A 1 79 ? -4.055 -0.98 -8.258 1 95.56 79 TRP A C 1
ATOM 625 O O . TRP A 1 79 ? -2.941 -0.497 -8.047 1 95.56 79 TRP A O 1
ATOM 635 N N . SER A 1 80 ? -4.484 -1.373 -9.414 1 90.06 80 SER A N 1
ATOM 636 C CA . SER A 1 80 ? -3.576 -1.427 -10.555 1 90.06 80 SER A CA 1
ATOM 637 C C . SER A 1 80 ? -3.117 -0.031 -10.961 1 90.06 80 SER A C 1
ATOM 639 O O . SER A 1 80 ? -2.068 0.125 -11.586 1 90.06 80 SER A O 1
ATOM 641 N N . ASP A 1 81 ? -3.896 0.937 -10.555 1 90.56 81 ASP A N 1
ATOM 642 C CA . ASP A 1 81 ? -3.527 2.301 -10.922 1 90.56 81 ASP A CA 1
ATOM 643 C C . ASP A 1 81 ? -2.627 2.93 -9.859 1 90.56 81 ASP A C 1
ATOM 645 O O . ASP A 1 81 ? -2.246 4.098 -9.977 1 90.56 81 ASP A O 1
ATOM 649 N N . GLY A 1 82 ? -2.342 2.205 -8.891 1 89.88 82 GLY A N 1
ATOM 650 C CA . GLY A 1 82 ? -1.355 2.666 -7.926 1 89.88 82 GLY A CA 1
ATOM 651 C C . GLY A 1 82 ? -1.971 3.141 -6.625 1 89.88 82 GLY A C 1
ATOM 652 O O . GLY A 1 82 ? -1.255 3.441 -5.664 1 89.88 82 GLY A O 1
ATOM 653 N N . ARG A 1 83 ? -3.275 3.26 -6.504 1 95.38 83 ARG A N 1
ATOM 654 C CA . ARG A 1 83 ? -3.92 3.588 -5.234 1 95.38 83 ARG A CA 1
ATOM 655 C C . ARG A 1 83 ? -3.699 2.484 -4.207 1 95.38 83 ARG A C 1
ATOM 657 O O . ARG A 1 83 ? -3.637 1.304 -4.559 1 95.38 83 ARG A O 1
ATOM 664 N N . VAL A 1 84 ? -3.588 2.908 -2.953 1 96.81 84 VAL A N 1
ATOM 665 C CA . VAL A 1 84 ? -3.404 1.934 -1.883 1 96.81 84 VAL A CA 1
ATOM 666 C C . VAL A 1 84 ? -4.348 2.252 -0.726 1 96.81 84 VAL A C 1
ATOM 668 O O . VAL A 1 84 ? -4.477 3.41 -0.321 1 96.81 84 VAL A O 1
ATOM 671 N N . TYR A 1 85 ? -5.043 1.265 -0.362 1 97.69 85 TYR A N 1
ATOM 672 C CA . TYR A 1 85 ? -5.832 1.333 0.863 1 97.69 85 TYR A CA 1
ATOM 673 C C . TYR A 1 85 ? -5.211 0.48 1.962 1 97.69 85 TYR A C 1
ATOM 675 O O . TYR A 1 85 ? -4.836 -0.671 1.727 1 97.69 85 TYR A O 1
ATOM 683 N N . GLN A 1 86 ? -5.055 1.014 3.133 1 97.06 86 GLN A N 1
ATOM 684 C CA . GLN A 1 86 ? -4.59 0.29 4.312 1 97.06 86 GLN A CA 1
ATOM 685 C C . GLN A 1 86 ? -5.523 0.517 5.5 1 97.06 86 GLN A C 1
ATOM 687 O O . GLN A 1 86 ? -5.641 1.638 5.996 1 97.06 86 GLN A O 1
ATOM 692 N N . GLY A 1 87 ? -6.172 -0.571 5.91 1 96.62 87 GLY A N 1
ATOM 693 C CA . GLY A 1 87 ? -7.117 -0.452 7.008 1 96.62 87 GLY A CA 1
ATOM 694 C C . GLY A 1 87 ? -8.016 -1.663 7.152 1 96.62 87 GLY A C 1
ATOM 695 O O . GLY A 1 87 ? -7.684 -2.752 6.68 1 96.62 87 GLY A O 1
ATOM 696 N N . ALA A 1 88 ? -9.102 -1.41 7.797 1 96.81 88 ALA A N 1
ATOM 697 C CA . ALA A 1 88 ? -9.984 -2.527 8.133 1 96.81 88 ALA A CA 1
ATOM 698 C C . ALA A 1 88 ? -11.008 -2.771 7.031 1 96.81 88 ALA A C 1
ATOM 700 O O . ALA A 1 88 ? -11.406 -1.84 6.328 1 96.81 88 ALA A O 1
ATOM 701 N N . TYR A 1 89 ? -11.32 -3.971 6.867 1 97.69 89 TYR A N 1
ATOM 702 C CA . TYR A 1 89 ? -12.5 -4.406 6.121 1 97.69 89 TYR A CA 1
ATOM 703 C C . TYR A 1 89 ? -13.477 -5.152 7.023 1 97.69 89 TYR A C 1
ATOM 705 O O . TYR A 1 89 ? -13.062 -5.844 7.957 1 97.69 89 TYR A O 1
ATOM 713 N N . SER A 1 90 ? -14.664 -4.945 6.746 1 97.44 90 SER A N 1
ATOM 714 C CA . SER A 1 90 ? -15.734 -5.719 7.371 1 97.44 90 SER A CA 1
ATOM 715 C C . SER A 1 90 ? -16.719 -6.23 6.332 1 97.44 90 SER A C 1
ATOM 717 O O . SER A 1 90 ? -17.453 -5.441 5.715 1 97.44 90 SER A O 1
ATOM 719 N N . HIS A 1 91 ? -16.656 -7.562 6.133 1 96.75 91 HIS A N 1
ATOM 720 C CA . HIS A 1 91 ? -17.547 -8.234 5.191 1 96.75 91 HIS A CA 1
ATOM 721 C C . HIS A 1 91 ? -17.469 -7.602 3.807 1 96.75 91 HIS A C 1
ATOM 723 O O . HIS A 1 91 ? -18.484 -7.336 3.174 1 96.75 91 HIS A O 1
ATOM 729 N N . GLY A 1 92 ? -16.25 -7.289 3.443 1 97.5 92 GLY A N 1
ATOM 730 C CA . GLY A 1 92 ? -15.992 -6.844 2.086 1 97.5 92 GLY A CA 1
ATOM 731 C C . GLY A 1 92 ? -15.969 -5.332 1.947 1 97.5 92 GLY A C 1
ATOM 732 O O . GLY A 1 92 ? -15.57 -4.805 0.908 1 97.5 92 GLY A O 1
ATOM 733 N N . ASP A 1 93 ? -16.391 -4.645 3.051 1 97.69 93 ASP A N 1
ATOM 734 C CA . ASP A 1 93 ? -16.469 -3.188 2.967 1 97.69 93 ASP A CA 1
ATOM 735 C C . ASP A 1 93 ? -15.336 -2.535 3.766 1 97.69 93 ASP A C 1
ATOM 7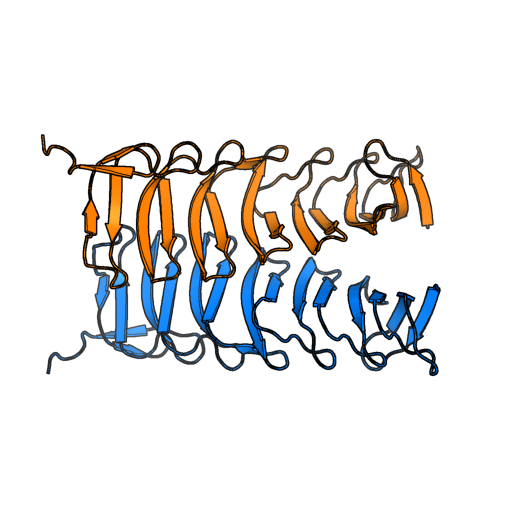37 O O . ASP A 1 93 ? -15.031 -2.961 4.883 1 97.69 93 ASP A O 1
ATOM 741 N N . ARG A 1 94 ? -14.742 -1.528 3.182 1 97.75 94 ARG A N 1
ATOM 742 C CA . ARG A 1 94 ? -13.805 -0.714 3.945 1 97.75 94 ARG A CA 1
ATOM 743 C C . ARG A 1 94 ? -14.484 -0.079 5.152 1 97.75 94 ARG A C 1
ATOM 745 O O . ARG A 1 94 ? -15.609 0.41 5.051 1 97.75 94 ARG A O 1
ATOM 752 N N . HIS A 1 95 ? -13.797 -0.175 6.293 1 96.06 95 HIS A N 1
ATOM 753 C CA . HIS A 1 95 ? -14.414 0.221 7.551 1 96.06 95 HIS A CA 1
ATOM 754 C C . HIS A 1 95 ? -13.375 0.689 8.555 1 96.06 95 HIS A C 1
ATOM 756 O O . HIS A 1 95 ? -12.211 0.288 8.484 1 96.06 95 HIS A O 1
ATOM 762 N N . GLY A 1 96 ? -13.836 1.677 9.422 1 95.06 96 GLY A N 1
ATOM 763 C CA . GLY A 1 96 ? -12.938 2.096 10.484 1 95.06 96 GLY A CA 1
ATOM 764 C C . GLY A 1 96 ? -11.867 3.066 10.016 1 95.06 96 GLY A C 1
ATOM 765 O O . GLY A 1 96 ? -12.016 3.703 8.969 1 95.06 96 GLY A O 1
ATOM 766 N N . GLU A 1 97 ? -10.844 3.291 10.844 1 94.81 97 GLU A N 1
ATOM 767 C CA . GLU A 1 97 ? -9.727 4.168 10.5 1 94.81 97 GLU A CA 1
ATOM 768 C C . GLU A 1 97 ? -8.828 3.529 9.438 1 94.81 97 GLU A C 1
ATOM 770 O O . GLU A 1 97 ? -8.508 2.342 9.523 1 94.81 97 GLU A O 1
ATOM 775 N N . ALA A 1 98 ? -8.547 4.316 8.438 1 96.75 98 ALA A N 1
ATOM 776 C CA . ALA A 1 98 ? -7.715 3.793 7.359 1 96.75 98 ALA A CA 1
ATOM 777 C C . ALA A 1 98 ? -6.906 4.906 6.695 1 96.75 98 ALA A C 1
ATOM 779 O O . ALA A 1 98 ? -7.113 6.086 6.984 1 96.75 98 ALA A O 1
ATOM 780 N N . ILE A 1 99 ? -5.941 4.48 5.93 1 96.75 99 ILE A N 1
ATOM 781 C CA . ILE A 1 99 ? -5.129 5.359 5.098 1 96.75 99 ILE A CA 1
ATOM 782 C C . ILE A 1 99 ? -5.32 4.996 3.627 1 96.75 99 ILE A C 1
ATOM 784 O O . ILE A 1 99 ? -5.348 3.816 3.268 1 96.75 99 ILE A O 1
ATOM 788 N N . MET A 1 100 ? -5.535 5.988 2.865 1 97.31 100 MET A N 1
ATOM 789 C CA . MET A 1 100 ? -5.566 5.844 1.412 1 97.31 100 MET A CA 1
ATOM 790 C C . MET A 1 100 ? -4.523 6.738 0.752 1 97.31 100 MET A C 1
ATOM 792 O O . MET A 1 100 ? -4.379 7.906 1.122 1 97.31 100 MET A O 1
ATOM 796 N N . THR A 1 101 ? -3.762 6.191 -0.187 1 96 101 THR A N 1
ATOM 797 C CA . THR A 1 101 ? -2.748 6.965 -0.897 1 96 101 THR A CA 1
ATOM 798 C C . THR A 1 101 ? -2.953 6.867 -2.406 1 96 101 THR A C 1
ATOM 800 O O . THR A 1 101 ? -3.496 5.879 -2.902 1 96 101 THR A O 1
ATOM 803 N N . TRP A 1 102 ? -2.504 7.93 -3.035 1 94.56 102 TRP A N 1
ATOM 804 C CA . TRP A 1 102 ? -2.588 8.016 -4.492 1 94.56 102 TRP A CA 1
ATOM 805 C C . TRP A 1 102 ? -1.2 8.156 -5.109 1 94.56 102 TRP A C 1
ATOM 807 O O . TRP A 1 102 ? -0.271 8.641 -4.457 1 94.56 102 TRP A O 1
ATOM 817 N N . PRO A 1 103 ? -1.101 7.727 -6.332 1 88.69 103 PRO A N 1
ATOM 818 C CA . PRO A 1 103 ? 0.218 7.758 -6.969 1 88.69 103 PRO A CA 1
ATOM 819 C C . PRO A 1 103 ? 0.768 9.172 -7.117 1 88.69 103 PRO A C 1
ATOM 821 O O . PRO A 1 103 ? 1.985 9.367 -7.176 1 88.69 103 PRO A O 1
ATOM 824 N N . HIS A 1 104 ? -0.085 10.195 -7.152 1 89.44 104 HIS A N 1
ATOM 825 C CA . HIS A 1 104 ? 0.388 11.555 -7.348 1 89.44 104 HIS A CA 1
ATOM 826 C C . HIS A 1 104 ? 0.751 12.211 -6.02 1 89.44 104 HIS A C 1
ATOM 828 O O . HIS A 1 104 ? 1.052 13.406 -5.977 1 89.44 104 HIS A O 1
ATOM 834 N N . GLY A 1 105 ? 0.594 11.391 -4.984 1 89.12 105 GLY A N 1
ATOM 835 C CA . GLY A 1 105 ? 1.148 11.883 -3.736 1 89.12 105 GLY A CA 1
ATOM 836 C C . GLY A 1 105 ? 0.088 12.328 -2.746 1 89.12 105 GLY A C 1
ATOM 837 O O . GLY A 1 105 ? 0.398 12.648 -1.598 1 89.12 105 GLY A O 1
ATOM 838 N N . ALA A 1 106 ? -1.156 12.32 -3.176 1 94.12 106 ALA A N 1
ATOM 839 C CA . ALA A 1 106 ? -2.232 12.641 -2.242 1 94.12 106 ALA A CA 1
ATOM 840 C C . ALA A 1 106 ? -2.451 11.508 -1.245 1 94.12 106 ALA A C 1
ATOM 842 O O . ALA A 1 106 ? -2.207 10.344 -1.559 1 94.12 106 ALA A O 1
ATOM 843 N N . THR A 1 107 ? -2.914 11.891 -0.029 1 95.88 107 THR A N 1
ATOM 844 C CA . THR A 1 107 ? -3.199 10.898 1 1 95.88 107 THR A CA 1
ATOM 845 C C . THR A 1 107 ? -4.457 11.273 1.78 1 95.88 107 THR A C 1
ATOM 847 O O . THR A 1 107 ? -4.793 12.453 1.897 1 95.88 107 THR A O 1
ATOM 850 N N . PHE A 1 108 ? -5.133 10.305 2.141 1 96.69 108 PHE A N 1
ATOM 851 C CA . PHE A 1 108 ? -6.254 10.469 3.064 1 96.69 108 PHE A CA 1
ATOM 852 C C . PHE A 1 108 ? -6.066 9.594 4.297 1 96.69 108 PHE A C 1
ATOM 854 O O . PHE A 1 108 ? -5.703 8.422 4.184 1 96.69 108 PHE A O 1
ATOM 861 N N . ARG A 1 109 ? -6.242 10.133 5.43 1 95.75 109 ARG A N 1
ATOM 862 C CA . ARG A 1 109 ? -6.32 9.414 6.695 1 95.75 109 ARG A CA 1
ATOM 863 C C . ARG A 1 109 ? -7.617 9.742 7.434 1 95.75 109 ARG A C 1
ATOM 865 O O . ARG A 1 109 ? -7.883 10.906 7.738 1 95.75 109 ARG A O 1
ATOM 872 N N . GLY A 1 110 ? -8.391 8.68 7.699 1 95.69 110 GLY A N 1
ATOM 873 C CA . GLY A 1 110 ? -9.648 8.938 8.375 1 95.69 110 GLY A CA 1
ATOM 874 C C . GLY A 1 110 ? -10.555 7.719 8.422 1 95.69 110 GLY A C 1
ATOM 875 O O . GLY A 1 110 ? -10.094 6.586 8.281 1 95.69 110 GLY A O 1
ATOM 876 N N . THR A 1 111 ? -11.766 8.023 8.648 1 96.75 111 THR A N 1
ATOM 877 C CA . THR A 1 111 ? -12.719 6.949 8.922 1 96.75 111 THR A CA 1
ATOM 878 C C . THR A 1 111 ? -13.484 6.566 7.66 1 96.75 111 THR A C 1
ATOM 880 O O . THR A 1 111 ? -13.883 7.434 6.879 1 96.75 111 THR A O 1
ATOM 883 N N . PHE A 1 112 ? -13.633 5.305 7.461 1 97.5 112 PHE A N 1
ATOM 884 C CA . PHE A 1 112 ? -14.469 4.73 6.41 1 97.5 112 PHE A CA 1
ATOM 885 C C . PHE A 1 112 ? -15.672 4.012 7.008 1 97.5 112 PHE A C 1
ATOM 887 O O . PHE A 1 112 ? -15.578 3.406 8.078 1 97.5 112 PHE A O 1
ATOM 894 N N . SER A 1 113 ? -16.703 4.121 6.344 1 96.56 113 SER A N 1
ATOM 895 C CA . SER A 1 113 ? -17.906 3.34 6.605 1 96.56 113 SER A CA 1
ATOM 896 C C . SER A 1 113 ? -18.625 2.975 5.309 1 96.56 113 SER A C 1
ATOM 898 O O . SER A 1 113 ? -18.859 3.834 4.457 1 96.56 113 SER A O 1
ATOM 900 N N . ASN A 1 114 ? -18.938 1.688 5.188 1 95.06 114 ASN A N 1
ATOM 901 C CA . ASN A 1 114 ? -19.609 1.199 3.992 1 95.06 114 ASN A CA 1
ATOM 902 C C . ASN A 1 114 ? -18.859 1.585 2.723 1 95.06 114 ASN A C 1
ATOM 904 O O . ASN A 1 114 ? -19.438 2.146 1.795 1 95.06 114 ASN A O 1
ATOM 908 N N . ASP A 1 115 ? -17.578 1.467 2.775 1 96.12 115 ASP A N 1
ATOM 909 C CA . ASP A 1 115 ? -16.672 1.625 1.643 1 96.12 115 ASP A CA 1
ATOM 910 C C . ASP A 1 115 ? -16.484 3.1 1.293 1 96.12 115 ASP A C 1
ATOM 912 O O . ASP A 1 115 ? -15.945 3.426 0.236 1 96.12 115 ASP A O 1
ATOM 916 N N . LYS A 1 116 ? -16.984 3.947 2.154 1 96.88 116 LYS A N 1
ATOM 917 C CA . LYS A 1 116 ? -16.891 5.375 1.861 1 96.88 116 LYS A CA 1
ATOM 918 C C . LYS A 1 116 ? -16.219 6.129 3.008 1 96.88 116 LYS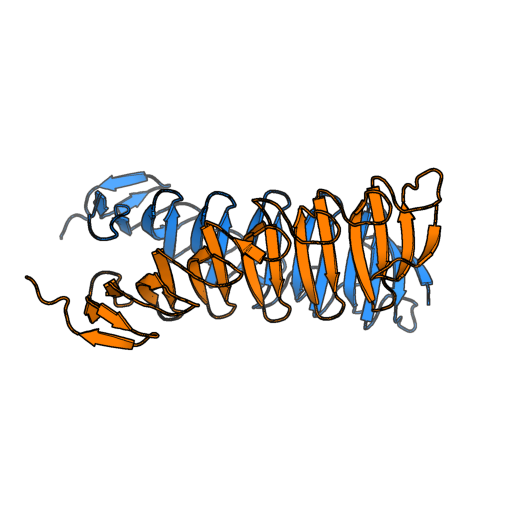 A C 1
ATOM 920 O O . LYS A 1 116 ? -16.375 5.762 4.176 1 96.88 116 LYS A O 1
ATOM 925 N N . ARG A 1 117 ? -15.523 7.199 2.66 1 96.75 117 ARG A N 1
ATOM 926 C CA . ARG A 1 117 ? -15.039 8.109 3.689 1 96.75 117 ARG A CA 1
ATOM 927 C C . ARG A 1 117 ? -16.203 8.766 4.43 1 96.75 117 ARG A C 1
ATOM 929 O O . ARG A 1 117 ? -17.062 9.398 3.812 1 96.75 117 ARG A O 1
ATOM 936 N N . ASN A 1 118 ? -16.328 8.523 5.656 1 96.75 118 ASN A N 1
ATOM 937 C CA . ASN A 1 118 ? -17.344 9.039 6.555 1 96.75 118 ASN A CA 1
ATOM 938 C C . ASN A 1 118 ? -16.781 9.352 7.934 1 96.75 118 ASN A C 1
ATOM 940 O O . ASN A 1 118 ? -16.062 8.547 8.508 1 96.75 118 ASN A O 1
ATOM 944 N N . GLY A 1 119 ? -17.109 10.602 8.391 1 95.62 119 GLY A N 1
ATOM 945 C CA . GLY A 1 119 ? -16.531 11.008 9.664 1 95.62 119 GLY A CA 1
ATOM 946 C C . GLY A 1 119 ? -15.32 11.906 9.516 1 95.62 119 GLY A C 1
ATOM 947 O O . GLY A 1 119 ? -15.211 12.656 8.547 1 95.62 119 GLY A O 1
ATOM 948 N N . GLN A 1 120 ? -14.484 11.898 10.523 1 95.38 120 GLN A N 1
ATOM 949 C CA . GLN A 1 120 ? -13.312 12.773 10.516 1 95.38 120 GLN A CA 1
ATOM 950 C C . GLN A 1 120 ? -12.227 12.227 9.594 1 95.38 120 GLN A C 1
ATOM 952 O O . GLN A 1 120 ? -12.039 11.008 9.5 1 95.38 120 GLN A O 1
ATOM 957 N N . GLY A 1 121 ? -11.562 13.219 8.914 1 95.44 121 GLY A N 1
ATOM 958 C CA . GLY A 1 121 ? -10.445 12.797 8.086 1 95.44 121 GLY A CA 1
ATOM 959 C C . GLY A 1 121 ? -9.555 13.953 7.652 1 95.44 121 GLY A C 1
ATOM 960 O O . GLY A 1 121 ? -9.969 15.109 7.711 1 95.44 121 GLY A O 1
ATOM 961 N N . THR A 1 122 ? -8.391 13.602 7.316 1 94.5 122 THR A N 1
ATOM 962 C CA . THR A 1 122 ? -7.406 14.531 6.781 1 94.5 122 THR A CA 1
ATOM 963 C C . THR A 1 122 ? -6.992 14.133 5.367 1 94.5 122 THR A C 1
ATOM 965 O O . THR A 1 122 ? -6.621 12.984 5.125 1 94.5 122 THR A O 1
ATOM 968 N N . TYR A 1 123 ? -7.125 15.07 4.5 1 95.88 123 TYR A N 1
ATOM 969 C CA . TYR A 1 123 ? -6.68 14.891 3.121 1 95.88 123 TYR A CA 1
ATOM 970 C C . TYR A 1 123 ? -5.531 15.828 2.789 1 95.88 123 TYR A C 1
ATOM 972 O O . TYR A 1 123 ? -5.668 17.047 2.896 1 95.88 123 TYR A O 1
ATOM 980 N N . VAL A 1 124 ? -4.41 15.203 2.438 1 94.12 124 VAL A N 1
ATOM 981 C CA . VAL A 1 124 ? -3.277 15.984 1.956 1 94.12 124 VAL A CA 1
ATOM 982 C C . VAL A 1 124 ? -3.197 15.891 0.434 1 94.12 124 VAL A C 1
ATOM 984 O O . VAL A 1 124 ? -2.994 14.812 -0.121 1 94.12 124 VAL A O 1
ATOM 987 N N . TYR A 1 125 ? -3.27 17.016 -0.135 1 94.88 125 TYR A N 1
ATOM 988 C CA . TYR A 1 125 ? -3.232 17.094 -1.592 1 94.88 125 TYR A CA 1
ATOM 989 C C . TYR A 1 125 ? -1.805 16.969 -2.107 1 94.88 125 TYR A C 1
ATOM 991 O O . TYR A 1 125 ? -0.847 17.125 -1.35 1 94.88 125 TYR A O 1
ATOM 999 N N . SER A 1 126 ? -1.708 16.688 -3.348 1 91.19 126 SER A N 1
ATOM 1000 C CA . SER A 1 126 ? -0.394 16.5 -3.955 1 91.19 126 SER A CA 1
ATOM 1001 C C . SER A 1 126 ? 0.436 17.781 -3.879 1 91.19 126 SER A C 1
ATOM 1003 O O . SER A 1 126 ? 1.666 17.734 -3.826 1 91.19 126 SER A O 1
ATOM 1005 N N . ASP A 1 127 ? -0.266 18.891 -3.812 1 91.62 127 ASP A N 1
ATOM 1006 C CA . ASP A 1 127 ? 0.451 20.156 -3.787 1 91.62 127 ASP A CA 1
ATOM 1007 C C . ASP A 1 127 ? 0.741 20.594 -2.354 1 91.62 127 ASP A C 1
ATOM 1009 O O . ASP A 1 127 ? 1.253 21.703 -2.125 1 91.62 127 ASP A O 1
ATOM 1013 N N . GLY A 1 128 ? 0.321 19.812 -1.457 1 89.38 128 GLY A N 1
ATOM 1014 C CA . GLY A 1 128 ? 0.686 20.078 -0.073 1 89.38 128 GLY A CA 1
ATOM 1015 C C . GLY A 1 128 ? -0.447 20.672 0.74 1 89.38 128 GLY A C 1
ATOM 1016 O O . GLY A 1 128 ? -0.387 20.703 1.971 1 89.38 128 GLY A O 1
ATOM 1017 N N . ARG A 1 129 ? -1.49 21.125 0.068 1 93.75 129 ARG A N 1
ATOM 1018 C CA . ARG A 1 129 ? -2.656 21.594 0.813 1 93.75 129 ARG A CA 1
ATOM 1019 C C . ARG A 1 129 ? -3.252 20.469 1.65 1 93.75 129 ARG A C 1
ATOM 1021 O O . ARG A 1 129 ? -3.078 19.297 1.33 1 93.75 129 ARG A O 1
ATOM 1028 N N . CYS A 1 130 ? -3.932 20.922 2.662 1 94.5 130 CYS A N 1
ATOM 1029 C CA . CYS A 1 130 ? -4.434 19.891 3.574 1 94.5 130 CYS A CA 1
ATOM 1030 C C . CYS A 1 130 ? -5.832 20.25 4.07 1 94.5 130 CYS A C 1
ATOM 1032 O O . CYS A 1 130 ? -6.059 21.344 4.582 1 94.5 130 CYS A O 1
ATOM 1034 N N . TYR A 1 131 ? -6.699 19.344 3.824 1 94.94 131 TYR A N 1
ATOM 1035 C CA . TYR A 1 131 ? -8.031 19.484 4.398 1 94.94 131 TYR A CA 1
ATOM 1036 C C . TYR A 1 131 ? -8.195 18.609 5.629 1 94.94 131 TYR A C 1
ATOM 1038 O O . TYR A 1 131 ? -7.887 17.406 5.59 1 94.94 131 TYR A O 1
ATOM 1046 N N . ASN A 1 132 ? -8.602 19.172 6.695 1 94.5 132 ASN A N 1
ATOM 1047 C CA . ASN A 1 132 ? -8.953 18.453 7.922 1 94.5 132 ASN A CA 1
ATOM 1048 C C . ASN A 1 132 ? -10.391 18.75 8.336 1 94.5 132 ASN A C 1
ATOM 1050 O O . ASN A 1 132 ? -10.758 19.906 8.578 1 94.5 132 ASN A O 1
ATOM 1054 N N . GLY A 1 133 ? -11.203 17.656 8.344 1 95.25 133 GLY A N 1
ATOM 1055 C CA . GLY A 1 133 ? -12.594 17.875 8.727 1 95.25 133 GLY A CA 1
ATOM 1056 C C . GLY A 1 133 ? -13.469 16.656 8.531 1 95.25 133 GLY A C 1
ATOM 1057 O O . GLY A 1 133 ? -12.969 15.523 8.5 1 95.25 133 GLY A O 1
ATOM 1058 N N . ASN A 1 134 ? -14.711 16.922 8.531 1 96.81 134 ASN A N 1
ATOM 1059 C CA . ASN A 1 134 ? -15.68 15.828 8.453 1 96.81 134 ASN A CA 1
ATOM 1060 C C . ASN A 1 134 ? -15.992 15.461 7.008 1 96.81 134 ASN A C 1
ATOM 1062 O O . ASN A 1 134 ? -15.977 16.312 6.125 1 96.81 134 ASN A O 1
ATOM 1066 N N . TYR A 1 135 ? -16.281 14.242 6.809 1 97.31 135 TYR A N 1
ATOM 1067 C CA . TYR A 1 135 ? -16.703 13.695 5.52 1 97.31 135 TYR A CA 1
ATOM 1068 C C . TYR A 1 135 ? -18.062 13.023 5.625 1 97.31 135 TYR A C 1
ATOM 1070 O O . TYR A 1 135 ? -18.391 12.438 6.656 1 97.31 135 TYR A O 1
ATOM 1078 N N . ARG A 1 136 ? -18.781 13.148 4.645 1 96.62 136 ARG A N 1
ATOM 1079 C CA . ARG A 1 136 ? -20.016 12.398 4.441 1 96.62 136 ARG A CA 1
ATOM 1080 C C . ARG A 1 136 ? -20.094 11.852 3.02 1 96.62 136 ARG A C 1
ATOM 1082 O O . ARG A 1 136 ? -20.125 12.625 2.057 1 96.62 136 ARG A O 1
ATOM 1089 N N . ASP A 1 137 ? -20.125 10.594 2.879 1 95.25 137 ASP A N 1
ATOM 1090 C CA . ASP A 1 137 ? -20.219 9.93 1.582 1 95.25 137 ASP A CA 1
ATOM 1091 C C . ASP A 1 137 ? -19.125 10.406 0.639 1 95.25 137 ASP A C 1
ATOM 1093 O O . ASP A 1 137 ? -19.406 10.883 -0.466 1 95.25 137 ASP A O 1
ATOM 1097 N N . GLU A 1 138 ? -17.875 10.383 1.125 1 95.81 138 GLU A N 1
ATOM 1098 C CA . GLU A 1 138 ? -16.656 10.594 0.356 1 95.81 138 GLU A CA 1
ATOM 1099 C C . GLU A 1 138 ? -16.297 12.07 0.276 1 95.81 138 GLU A C 1
ATOM 1101 O O . GLU A 1 138 ? -15.172 12.422 -0.103 1 95.81 138 GLU A O 1
ATOM 1106 N N . ARG A 1 139 ? -17.172 12.898 0.704 1 96.31 139 ARG A N 1
ATOM 1107 C CA . ARG A 1 139 ? -16.969 14.32 0.452 1 96.31 139 ARG A CA 1
ATOM 1108 C C . ARG A 1 139 ? -16.906 15.109 1.759 1 96.31 139 ARG A C 1
ATOM 1110 O O . ARG A 1 139 ? -17.609 14.781 2.719 1 96.31 139 ARG A O 1
ATOM 1117 N N . PRO A 1 140 ? -16.078 16.188 1.73 1 95.38 140 PRO A N 1
ATOM 1118 C CA . PRO A 1 140 ? -16.109 17.078 2.891 1 95.38 140 PRO A CA 1
ATOM 1119 C C . PRO A 1 140 ? -17.516 17.578 3.221 1 95.38 140 PRO A C 1
ATOM 1121 O O . PRO A 1 140 ? -18.25 18 2.326 1 95.38 140 PRO A O 1
ATOM 1124 N N . HIS A 1 141 ? -17.984 17.422 4.414 1 96.06 141 HIS A N 1
ATOM 1125 C CA . HIS A 1 141 ? -19.297 17.828 4.918 1 96.06 141 HIS A CA 1
ATOM 1126 C C . HIS A 1 141 ? -19.234 18.172 6.402 1 96.06 141 HIS A C 1
ATOM 1128 O O . HIS A 1 141 ? -18.672 17.422 7.199 1 96.06 141 HIS A O 1
ATOM 1134 N N . GLY A 1 142 ? -19.859 19.328 6.664 1 95.44 142 GLY A N 1
ATOM 1135 C CA . GLY A 1 142 ? -19.719 19.812 8.031 1 95.44 142 GLY A CA 1
ATOM 1136 C C . GLY A 1 142 ? -18.531 20.734 8.227 1 95.44 142 GLY A C 1
ATOM 1137 O O . GLY A 1 142 ? -18.141 21.453 7.305 1 95.44 142 GLY A O 1
ATOM 1138 N N . TYR A 1 143 ? -18.016 20.781 9.422 1 95.38 143 TYR A N 1
ATOM 1139 C CA . TYR A 1 143 ? -16.891 21.672 9.711 1 95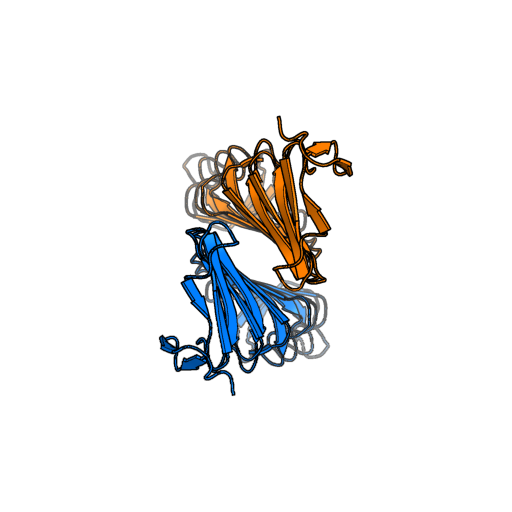.38 143 TYR A CA 1
ATOM 1140 C C . TYR A 1 143 ? -15.594 21.109 9.156 1 95.38 143 TYR A C 1
ATOM 1142 O O . TYR A 1 143 ? -15.336 19.906 9.25 1 95.38 143 TYR A O 1
ATOM 1150 N N . GLY A 1 144 ? -14.797 22.047 8.586 1 94.88 144 GLY A N 1
ATOM 1151 C CA . GLY A 1 144 ? -13.492 21.672 8.078 1 94.88 144 GLY A CA 1
ATOM 1152 C C . GLY A 1 144 ? -12.57 22.844 7.844 1 94.88 144 GLY A C 1
ATOM 1153 O O . GLY A 1 144 ? -13.031 23.984 7.746 1 94.88 144 GLY A O 1
ATOM 1154 N N . VAL A 1 145 ? -11.305 22.531 7.848 1 93.81 145 VAL A N 1
ATOM 1155 C CA . VAL A 1 145 ? -10.273 23.547 7.645 1 93.81 145 VAL A CA 1
ATOM 1156 C C . VAL A 1 145 ? -9.383 23.141 6.473 1 93.81 145 VAL A C 1
ATOM 1158 O O . VAL A 1 145 ? -8.867 22.031 6.43 1 93.81 145 VAL A O 1
ATOM 1161 N N . LEU A 1 146 ? -9.273 24 5.52 1 94.56 146 LEU A N 1
ATOM 1162 C CA . LEU A 1 146 ? -8.305 23.844 4.438 1 94.56 146 LEU A CA 1
ATOM 1163 C C . LEU A 1 146 ? -7.113 24.766 4.645 1 94.56 146 LEU A C 1
ATOM 1165 O O . LEU A 1 146 ? -7.277 25.984 4.754 1 94.56 146 LEU A O 1
ATOM 1169 N N . LYS A 1 147 ? -5.988 24.156 4.664 1 93.38 147 LYS A N 1
ATOM 1170 C CA . LYS A 1 147 ? -4.762 24.938 4.844 1 93.38 147 LYS A CA 1
ATOM 1171 C C . LYS A 1 147 ? -3.893 24.891 3.592 1 93.38 147 LYS A C 1
ATOM 1173 O O . LYS A 1 147 ? -3.963 23.938 2.816 1 93.38 147 LYS A O 1
ATOM 1178 N N . ALA A 1 148 ? -3.09 25.906 3.527 1 94.06 148 ALA A N 1
ATOM 1179 C CA . ALA A 1 148 ? -2.129 25.969 2.43 1 94.06 148 ALA A CA 1
ATOM 1180 C C . ALA A 1 148 ? -0.974 25 2.66 1 94.06 148 ALA A C 1
ATOM 1182 O O . ALA A 1 148 ? -0.896 24.359 3.707 1 94.06 148 ALA A O 1
ATOM 1183 N N . ALA A 1 149 ? -0.169 24.859 1.688 1 89.75 149 ALA A N 1
ATOM 1184 C CA . ALA A 1 149 ? 0.924 23.891 1.693 1 89.75 149 ALA A CA 1
ATOM 1185 C C . ALA A 1 149 ? 1.916 24.188 2.814 1 89.75 149 ALA A C 1
ATOM 1187 O O . ALA A 1 149 ? 2.637 23.297 3.268 1 89.75 149 ALA A O 1
ATOM 1188 N N . ASP A 1 150 ? 1.889 25.391 3.221 1 82.62 150 ASP A N 1
ATOM 1189 C CA . ASP A 1 150 ? 2.832 25.766 4.27 1 82.62 150 ASP A CA 1
ATOM 1190 C C . ASP A 1 150 ? 2.393 25.219 5.625 1 82.62 150 ASP A C 1
ATOM 1192 O O . ASP A 1 150 ? 3.139 25.312 6.605 1 82.62 150 ASP A O 1
ATOM 1196 N N . GLY A 1 151 ? 1.154 24.719 5.738 1 82.19 151 GLY A N 1
ATOM 1197 C CA . GLY A 1 151 ? 0.655 24.078 6.941 1 82.19 151 GLY A CA 1
ATOM 1198 C C . GLY A 1 151 ? 0.143 25.062 7.977 1 82.19 151 GLY A C 1
ATOM 1199 O O . GLY A 1 151 ? -0.363 24.656 9.023 1 82.19 151 GLY A O 1
ATOM 1200 N N . GLU A 1 152 ? 0.21 26.297 7.621 1 81.5 152 GLU A N 1
ATOM 1201 C CA . GLU A 1 152 ? -0.118 27.328 8.602 1 81.5 152 GLU A CA 1
ATOM 1202 C C . GLU A 1 152 ? -1.244 28.234 8.102 1 81.5 152 GLU A C 1
ATOM 1204 O O . GLU A 1 152 ? -2.178 28.531 8.852 1 81.5 152 GLU A O 1
ATOM 1209 N N . THR A 1 153 ? -1.124 28.594 6.82 1 88.94 153 THR A N 1
ATOM 1210 C CA . THR A 1 153 ? -2.09 29.531 6.258 1 88.94 153 THR A CA 1
ATOM 1211 C C . THR A 1 153 ? -3.438 28.844 6.035 1 88.94 153 THR A C 1
ATOM 1213 O O . THR A 1 153 ? -3.525 27.859 5.305 1 88.94 153 THR A O 1
ATOM 1216 N N . ILE A 1 154 ? -4.43 29.406 6.668 1 91.19 154 ILE A N 1
ATOM 1217 C CA . ILE A 1 154 ? -5.781 28.891 6.488 1 91.19 154 ILE A CA 1
ATOM 1218 C C . ILE A 1 154 ? -6.402 29.5 5.234 1 91.19 154 ILE A C 1
ATOM 1220 O O . ILE A 1 154 ? -6.492 30.734 5.113 1 91.19 154 ILE A O 1
ATOM 1224 N N . ILE A 1 155 ? -6.852 28.719 4.332 1 93.38 155 ILE A N 1
ATOM 1225 C CA . ILE A 1 155 ? -7.512 29.172 3.111 1 93.38 155 ILE A CA 1
ATOM 1226 C C . ILE A 1 155 ? -9.016 29.266 3.344 1 93.38 155 ILE A C 1
ATOM 1228 O O . ILE A 1 155 ? -9.633 30.297 3.08 1 93.38 155 ILE A O 1
ATOM 1232 N N . TYR A 1 156 ? -9.516 28.141 3.834 1 92.75 156 TYR A N 1
ATOM 1233 C CA . TYR A 1 156 ? -10.922 28.078 4.211 1 92.75 156 TYR A CA 1
ATOM 1234 C C . TYR A 1 156 ? -11.094 27.422 5.566 1 92.75 156 TYR A C 1
ATOM 1236 O O . TYR A 1 156 ? -10.422 26.438 5.875 1 92.75 156 TYR A O 1
ATOM 1244 N N . GLU A 1 157 ? -11.914 27.969 6.359 1 94.12 157 GLU A N 1
ATOM 1245 C CA . GLU A 1 157 ? -12.312 27.359 7.629 1 94.12 157 GLU A CA 1
ATOM 1246 C C . GLU A 1 157 ? -13.797 27.562 7.891 1 94.12 157 GLU A C 1
ATOM 1248 O O . GLU A 1 157 ? -14.273 28.703 7.957 1 94.12 157 GLU A O 1
ATOM 1253 N N . GLY A 1 158 ? -14.492 26.484 8.039 1 94.81 158 GLY A N 1
ATOM 1254 C CA . GLY A 1 158 ? -15.922 26.594 8.297 1 94.81 158 GLY A CA 1
ATOM 1255 C C . GLY A 1 158 ? -16.703 25.406 7.793 1 94.81 158 GLY A C 1
ATOM 1256 O O . GLY A 1 158 ? -16.266 24.266 7.914 1 94.81 158 GLY A O 1
ATOM 1257 N N . GLN A 1 159 ? -17.891 25.688 7.32 1 95.88 159 GLN A N 1
ATOM 1258 C CA . GLN A 1 159 ? -18.828 24.641 6.969 1 95.88 159 GLN A CA 1
ATOM 1259 C C . GLN A 1 159 ? -18.656 24.219 5.512 1 95.88 159 GLN A C 1
ATOM 1261 O O . GLN A 1 159 ? -18.469 25.047 4.633 1 95.88 159 GLN A O 1
ATOM 1266 N N . TRP A 1 160 ? -18.688 23.031 5.297 1 95.62 160 TRP A N 1
ATOM 1267 C CA . TRP A 1 160 ? -18.625 22.406 3.977 1 95.62 160 TRP A CA 1
ATOM 1268 C C . TRP A 1 160 ? -19.906 21.609 3.699 1 95.62 160 TRP A C 1
ATOM 1270 O O . TRP A 1 160 ? -20.469 21 4.609 1 95.62 160 TRP A O 1
ATOM 1280 N N . GLU A 1 161 ? -20.266 21.594 2.443 1 94 161 GLU A N 1
ATOM 1281 C CA . GLU A 1 161 ? -21.406 20.781 1.991 1 94 161 GLU A CA 1
ATOM 1282 C C . GLU A 1 161 ? -21.125 20.156 0.625 1 94 161 GLU A C 1
ATOM 1284 O O . GLU A 1 161 ? -20.828 20.875 -0.337 1 94 161 GLU A O 1
ATOM 1289 N N . PHE A 1 162 ? -21.141 18.891 0.616 1 91.75 162 PHE A N 1
ATOM 1290 C CA . PHE A 1 162 ? -20.938 18.109 -0.6 1 91.75 162 PHE A CA 1
ATOM 1291 C C . PHE A 1 162 ? -19.625 18.5 -1.279 1 91.75 162 PHE A C 1
ATOM 1293 O O . PHE A 1 162 ? -19.594 18.688 -2.496 1 91.75 162 PHE A O 1
ATOM 1300 N N . GLY A 1 163 ? -18.641 18.766 -0.489 1 92.81 163 GLY A N 1
ATOM 1301 C CA . GLY A 1 163 ? -17.297 18.969 -1.009 1 92.81 163 GLY A CA 1
ATOM 1302 C C . GLY A 1 163 ? -16.984 20.438 -1.284 1 92.81 163 GLY A C 1
ATOM 1303 O O . GLY A 1 163 ? -15.875 20.766 -1.69 1 92.81 163 GLY A O 1
ATOM 1304 N N . GLU A 1 164 ? -18 21.234 -0.964 1 93.44 164 GLU A N 1
ATOM 1305 C CA . GLU A 1 164 ? -17.828 22.656 -1.249 1 93.44 164 GLU A CA 1
ATOM 1306 C C . GLU A 1 164 ? -17.875 23.484 0.031 1 93.44 164 GLU A C 1
ATOM 1308 O O . GLU A 1 164 ? -18.672 23.219 0.921 1 93.44 164 GLU A O 1
ATOM 1313 N N . PHE A 1 165 ? -16.969 24.422 0.05 1 93.12 165 PHE A N 1
ATOM 1314 C CA . PHE A 1 165 ? -16.984 25.344 1.183 1 93.12 165 PHE A CA 1
ATOM 1315 C C . PHE A 1 165 ? -18.172 26.297 1.095 1 93.12 165 PHE A C 1
ATOM 1317 O O . PHE A 1 165 ? -18.344 26.984 0.087 1 93.12 165 PHE A O 1
ATOM 1324 N N . ILE A 1 166 ? -18.969 26.438 2.154 1 92.19 166 ILE A N 1
ATOM 1325 C CA . ILE A 1 166 ? -20.172 27.266 2.072 1 92.19 166 ILE A CA 1
ATOM 1326 C C . ILE A 1 166 ? -20.031 28.484 2.965 1 92.19 166 ILE A C 1
ATOM 1328 O O . ILE A 1 166 ? -20.812 29.438 2.865 1 92.19 166 ILE A O 1
ATOM 1332 N N . GLY A 1 167 ? -19.047 28.594 3.764 1 86.12 167 GLY A N 1
ATOM 1333 C CA . GLY A 1 167 ? -18.812 29.812 4.5 1 86.12 167 GLY A CA 1
ATOM 1334 C C . GLY A 1 167 ? -18.391 29.578 5.938 1 86.12 167 GLY A C 1
ATOM 1335 O O . GLY A 1 167 ? -18.344 28.438 6.395 1 86.12 167 GLY A O 1
ATOM 1336 N N . PRO A 1 168 ? -17.734 30.703 6.594 1 79.56 168 PRO A N 1
ATOM 1337 C CA . PRO A 1 168 ? -17.25 30.609 7.973 1 79.56 168 PRO A CA 1
ATOM 1338 C C . PRO A 1 168 ? -18.344 30.141 8.938 1 79.56 168 PRO A C 1
ATOM 1340 O O . PRO A 1 168 ? -19.531 30.359 8.68 1 79.56 168 PRO A O 1
ATOM 1343 N N . ALA A 1 169 ? -18.062 29.172 9.805 1 64.44 169 ALA A N 1
ATOM 1344 C CA . ALA A 1 169 ? -19.047 28.828 10.828 1 64.44 169 ALA A CA 1
ATOM 1345 C C . ALA A 1 169 ? -19.562 30.078 11.539 1 64.44 169 ALA A C 1
ATOM 1347 O O . ALA A 1 169 ? -18.797 30.984 11.836 1 64.44 169 ALA A O 1
ATOM 1348 N N . GLU A 1 170 ? -20.688 30.516 11.273 1 54.41 170 GLU A N 1
ATOM 1349 C CA . GLU A 1 170 ? -21.234 31.609 12.055 1 54.41 170 GLU A CA 1
ATOM 1350 C C . GLU A 1 170 ? -20.859 31.484 13.531 1 54.41 170 GLU A C 1
ATOM 1352 O O . GLU A 1 170 ? -21.031 30.422 14.125 1 54.41 170 GLU A O 1
ATOM 1357 N N . MET A 1 171 ? -19.656 32.062 13.953 1 47.41 171 MET A N 1
ATOM 1358 C CA . MET A 1 171 ? -19.484 32.219 15.391 1 47.41 171 MET A CA 1
ATOM 1359 C C . MET A 1 171 ? -20.828 32.5 16.062 1 47.41 171 MET A C 1
ATOM 1361 O O . MET A 1 171 ? -21.516 33.438 15.703 1 47.41 171 MET A O 1
ATOM 1365 N N . LYS A 1 172 ? -21.516 31.531 16.359 1 41.59 172 LYS A N 1
ATOM 1366 C CA . LYS A 1 172 ? -22.391 32.031 17.406 1 41.59 172 LYS A CA 1
ATOM 1367 C C . LYS A 1 172 ? -21.594 32.375 18.672 1 41.59 172 LYS A C 1
ATOM 1369 O O . LYS A 1 172 ? -20.562 31.75 18.938 1 41.59 172 LYS A O 1
ATOM 1374 N N . MET B 1 1 ? 3.885 -22.391 -22.453 1 73.38 1 MET B N 1
ATOM 1375 C CA . MET B 1 1 ? 4.871 -23.422 -22.141 1 73.38 1 MET B CA 1
ATOM 1376 C C . MET B 1 1 ? 5.203 -23.438 -20.656 1 73.38 1 MET B C 1
ATOM 1378 O O . MET B 1 1 ? 5.215 -22.391 -20.016 1 73.38 1 MET B O 1
ATOM 1382 N N . GLU B 1 2 ? 5.234 -24.562 -20.016 1 82.25 2 GLU B N 1
ATOM 1383 C CA . GLU B 1 2 ? 5.582 -24.719 -18.609 1 82.25 2 GLU B CA 1
ATOM 1384 C C . GLU B 1 2 ? 6.805 -25.625 -18.453 1 82.25 2 GLU B C 1
ATOM 1386 O O . GLU B 1 2 ? 6.879 -26.688 -19.062 1 82.25 2 GLU B O 1
ATOM 1391 N N . PHE B 1 3 ? 7.832 -25.062 -17.828 1 89.62 3 PHE B N 1
ATOM 1392 C CA . PHE B 1 3 ? 9.031 -25.859 -17.625 1 89.62 3 PHE B CA 1
ATOM 1393 C C . PHE B 1 3 ? 9.773 -25.391 -16.375 1 89.62 3 PHE B C 1
ATOM 1395 O O . PHE B 1 3 ? 9.492 -24.312 -15.844 1 89.62 3 PHE B O 1
ATOM 1402 N N . GLU B 1 4 ? 10.648 -26.266 -15.906 1 92.12 4 GLU B N 1
ATOM 1403 C CA . GLU B 1 4 ? 11.547 -25.875 -14.82 1 92.12 4 GLU B CA 1
ATOM 1404 C C . GLU B 1 4 ? 12.633 -24.922 -15.312 1 92.12 4 GLU B C 1
ATOM 1406 O O . GLU B 1 4 ? 13.305 -25.203 -16.312 1 92.12 4 GLU B O 1
ATOM 1411 N N . TRP B 1 5 ? 12.711 -23.812 -14.727 1 94.12 5 TRP B N 1
ATOM 1412 C CA . TRP B 1 5 ? 13.68 -22.797 -15.125 1 94.12 5 TRP B CA 1
ATOM 1413 C C . TRP B 1 5 ? 14.688 -22.531 -14.008 1 94.12 5 TRP B C 1
ATOM 1415 O O . TRP B 1 5 ? 14.32 -22.438 -12.836 1 94.12 5 TRP B O 1
ATOM 1425 N N . PHE B 1 6 ? 15.945 -22.484 -14.367 1 93.94 6 PHE B N 1
ATOM 1426 C CA . PHE B 1 6 ? 17.031 -22.219 -13.438 1 93.94 6 PHE B CA 1
ATOM 1427 C C . PHE B 1 6 ? 17.766 -20.938 -13.797 1 93.94 6 PHE B C 1
ATOM 1429 O O . PHE B 1 6 ? 18.625 -20.922 -14.688 1 93.94 6 PHE B O 1
ATOM 1436 N N . GLY B 1 7 ? 17.375 -19.891 -13.047 1 91.94 7 GLY B N 1
ATOM 1437 C CA . GLY B 1 7 ? 18.016 -18.609 -13.289 1 91.94 7 GLY B CA 1
ATOM 1438 C C . GLY B 1 7 ? 19.188 -18.344 -12.344 1 91.94 7 GLY B C 1
ATOM 1439 O O . GLY B 1 7 ? 19.547 -19.203 -11.555 1 91.94 7 GLY B O 1
ATOM 1440 N N . GLN B 1 8 ? 19.734 -17.172 -12.523 1 87.81 8 GLN B N 1
ATOM 1441 C CA . GLN B 1 8 ? 20.891 -16.797 -11.711 1 87.81 8 GLN B CA 1
ATOM 1442 C C . GLN B 1 8 ? 20.5 -16.672 -10.234 1 87.81 8 GLN B C 1
ATOM 1444 O O . GLN B 1 8 ? 21.203 -17.188 -9.359 1 87.81 8 GLN B O 1
ATOM 1449 N N . ASP B 1 9 ? 19.344 -16.078 -9.953 1 88.5 9 ASP B N 1
ATOM 1450 C CA . ASP B 1 9 ? 18.969 -15.781 -8.57 1 88.5 9 ASP B CA 1
ATOM 1451 C C . ASP B 1 9 ? 17.734 -16.578 -8.148 1 88.5 9 ASP B C 1
ATOM 1453 O O . ASP B 1 9 ? 17.531 -16.828 -6.961 1 88.5 9 ASP B O 1
ATOM 1457 N N . LEU B 1 10 ? 16.953 -16.891 -9.141 1 92.81 10 LEU B N 1
ATOM 1458 C CA . LEU B 1 10 ? 15.703 -17.594 -8.844 1 92.81 10 LEU B CA 1
ATOM 1459 C C . LEU B 1 10 ? 15.555 -18.828 -9.727 1 92.81 10 LEU B C 1
ATOM 1461 O O . LEU B 1 10 ? 16.016 -18.844 -10.867 1 92.81 10 LEU B O 1
ATOM 1465 N N . SER B 1 11 ? 15 -19.812 -9.164 1 95.56 11 SER B N 1
ATOM 1466 C CA . SER B 1 11 ? 14.648 -21.031 -9.891 1 95.56 11 SER B CA 1
ATOM 1467 C C . SER B 1 11 ? 13.242 -21.5 -9.539 1 95.56 11 SER B C 1
ATOM 1469 O O . SER B 1 11 ? 12.719 -21.156 -8.469 1 95.56 11 SER B O 1
ATOM 1471 N N . GLY B 1 12 ? 12.672 -22.172 -10.523 1 94 12 GLY B N 1
ATOM 1472 C CA . GLY B 1 12 ? 11.328 -22.688 -10.297 1 94 12 GLY B CA 1
ATOM 1473 C C . GLY B 1 12 ? 10.609 -23.062 -11.578 1 94 12 GLY B C 1
ATOM 1474 O O . GLY B 1 12 ? 11.25 -23.344 -12.602 1 94 12 GLY B O 1
ATOM 1475 N N . VAL B 1 13 ? 9.32 -23.141 -11.406 1 89.19 13 VAL B N 1
ATOM 1476 C CA . VAL B 1 13 ? 8.508 -23.5 -12.555 1 89.19 13 VAL B CA 1
ATOM 1477 C C . VAL B 1 13 ? 8.055 -22.25 -13.289 1 89.19 13 VAL B C 1
ATOM 1479 O O . VAL B 1 13 ? 7.375 -21.391 -12.711 1 89.19 13 VAL B O 1
ATOM 1482 N N . TYR B 1 14 ? 8.445 -22.188 -14.531 1 91.12 14 TYR B N 1
ATOM 1483 C CA . TYR B 1 14 ? 8.133 -21.016 -15.344 1 91.12 14 TYR B CA 1
ATOM 1484 C C . TYR B 1 14 ? 7.062 -21.328 -16.375 1 91.12 14 TYR B C 1
ATOM 1486 O O . TYR B 1 14 ? 7.074 -22.406 -16.984 1 91.12 14 TYR B O 1
ATOM 1494 N N . THR B 1 15 ? 6.129 -20.422 -16.469 1 86.62 15 THR B N 1
ATOM 1495 C CA . THR B 1 15 ? 5.113 -20.484 -17.5 1 86.62 15 THR B CA 1
ATOM 1496 C C . THR B 1 15 ? 5.023 -19.141 -18.25 1 86.62 15 THR B C 1
ATOM 1498 O O . THR B 1 15 ? 4.742 -18.109 -17.641 1 86.62 15 THR B O 1
ATOM 1501 N N . GLY B 1 16 ? 5.277 -19.109 -19.516 1 89.94 16 GLY B N 1
ATOM 1502 C CA . GLY B 1 16 ? 5.195 -17.875 -20.266 1 89.94 16 GLY B CA 1
ATOM 1503 C C . GLY B 1 16 ? 6.039 -17.891 -21.531 1 89.94 16 GLY B C 1
ATOM 1504 O O . GLY B 1 16 ? 6.371 -18.953 -22.047 1 89.94 16 GLY B O 1
ATOM 1505 N N . TRP B 1 17 ? 6.312 -16.75 -22.062 1 92.44 17 TRP B N 1
ATOM 1506 C CA . TRP B 1 17 ? 7.051 -16.609 -23.312 1 92.44 17 TRP B CA 1
ATOM 1507 C C . TRP B 1 17 ? 8.547 -16.781 -23.094 1 92.44 17 TRP B C 1
ATOM 1509 O O . TRP B 1 17 ? 9.055 -16.469 -22.016 1 92.44 17 TRP B O 1
ATOM 1519 N N . ILE B 1 18 ? 9.227 -17.328 -24.141 1 95.25 18 ILE B N 1
ATOM 1520 C CA . ILE B 1 18 ? 10.664 -17.531 -24.047 1 95.25 18 ILE B CA 1
ATOM 1521 C C . ILE B 1 18 ? 11.336 -17.062 -25.344 1 95.25 18 ILE B C 1
ATOM 1523 O O . ILE B 1 18 ? 10.68 -16.969 -26.391 1 95.25 18 ILE B O 1
ATOM 1527 N N . ASN B 1 19 ? 12.57 -16.797 -25.188 1 96.56 19 ASN B N 1
ATOM 1528 C CA . ASN B 1 19 ? 13.328 -16.453 -26.391 1 96.56 19 ASN B CA 1
ATOM 1529 C C . ASN B 1 19 ? 14.008 -17.672 -27 1 96.56 19 ASN B C 1
ATOM 1531 O O . ASN B 1 19 ? 13.742 -18.797 -26.578 1 96.56 19 ASN B O 1
ATOM 1535 N N . GLU B 1 20 ? 14.836 -17.453 -27.969 1 95.5 20 GLU B N 1
ATOM 1536 C CA . GLU B 1 20 ? 15.477 -18.531 -28.703 1 95.5 20 GLU B CA 1
ATOM 1537 C C . GLU B 1 20 ? 16.406 -19.359 -27.812 1 95.5 20 GLU B C 1
ATOM 1539 O O . GLU B 1 20 ? 16.578 -20.547 -28.016 1 95.5 20 GLU B O 1
ATOM 1544 N N . GLU B 1 21 ? 16.969 -18.781 -26.828 1 95 21 GLU B N 1
ATOM 1545 C CA . GLU B 1 21 ? 17.875 -19.438 -25.891 1 95 21 GLU B CA 1
ATOM 1546 C C . GLU B 1 21 ? 17.109 -20.125 -24.766 1 95 21 GLU B C 1
ATOM 1548 O O . GLU B 1 21 ? 17.719 -20.625 -23.812 1 95 21 GLU B O 1
ATOM 1553 N N . LYS B 1 22 ? 15.812 -20.047 -24.812 1 93.31 22 LYS B N 1
ATOM 1554 C CA . LYS B 1 22 ? 14.914 -20.703 -23.859 1 93.31 2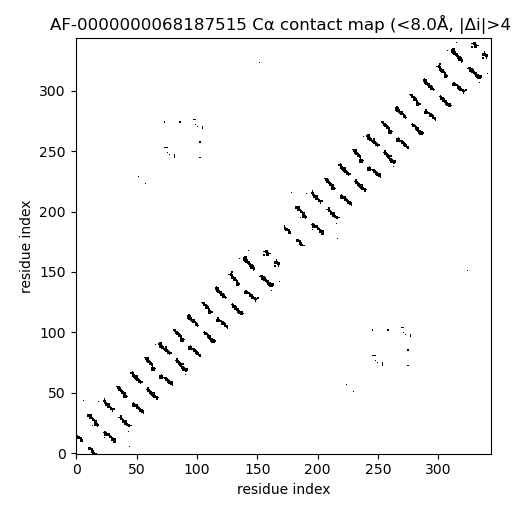2 LYS B CA 1
ATOM 1555 C C . LYS B 1 22 ? 14.93 -20 -22.516 1 93.31 22 LYS B C 1
ATOM 1557 O O . LYS B 1 22 ? 14.773 -20.641 -21.469 1 93.31 22 LYS B O 1
ATOM 1562 N N . ASN B 1 23 ? 15.227 -18.703 -22.562 1 95.56 23 ASN B N 1
ATOM 1563 C CA . ASN B 1 23 ? 15.102 -17.875 -21.359 1 95.56 23 ASN B CA 1
ATOM 1564 C C . ASN B 1 23 ? 13.758 -17.156 -21.297 1 95.56 23 ASN B C 1
ATOM 1566 O O . ASN B 1 23 ? 13.211 -16.781 -22.344 1 95.56 23 ASN B O 1
ATOM 1570 N N . PRO B 1 24 ? 13.297 -17 -20.094 1 95.56 24 PRO B N 1
ATOM 1571 C CA . PRO B 1 24 ? 12.094 -16.172 -19.969 1 95.56 24 PRO B CA 1
ATOM 1572 C C . PRO B 1 24 ? 12.227 -14.836 -20.688 1 95.56 24 PRO B C 1
ATOM 1574 O O . PRO B 1 24 ? 13.203 -14.117 -20.484 1 95.56 24 PRO B O 1
ATOM 1577 N N . ASP B 1 25 ? 11.32 -14.469 -21.562 1 96.62 25 ASP B N 1
ATOM 1578 C CA . ASP B 1 25 ? 11.32 -13.266 -22.391 1 96.62 25 ASP B CA 1
ATOM 1579 C C . ASP B 1 25 ? 9.906 -12.898 -22.812 1 96.62 25 ASP B C 1
ATOM 1581 O O . ASP B 1 25 ? 9.227 -13.688 -23.469 1 96.62 25 ASP B O 1
ATOM 1585 N N . GLY B 1 26 ? 9.523 -11.641 -22.453 1 95.19 26 GLY B N 1
ATOM 1586 C CA . GLY B 1 26 ? 8.133 -11.266 -22.594 1 95.19 26 GLY B CA 1
ATOM 1587 C C . GLY B 1 26 ? 7.316 -11.461 -21.328 1 95.19 26 GLY B C 1
ATOM 1588 O O . GLY B 1 26 ? 7.797 -11.172 -20.234 1 95.19 26 GLY B O 1
ATOM 1589 N N . ILE B 1 27 ? 6.082 -11.859 -21.469 1 90.62 27 ILE B N 1
ATOM 1590 C CA . ILE B 1 27 ? 5.199 -12.008 -20.312 1 90.62 27 ILE B CA 1
ATOM 1591 C C . ILE B 1 27 ? 5.281 -13.438 -19.781 1 90.62 27 ILE B C 1
ATOM 1593 O O . ILE B 1 27 ? 5.293 -14.398 -20.562 1 90.62 27 ILE B O 1
ATOM 1597 N N . GLY B 1 28 ? 5.395 -13.57 -18.406 1 88.56 28 GLY B N 1
ATOM 1598 C CA . GLY B 1 28 ? 5.461 -14.898 -17.828 1 88.56 28 GLY B CA 1
ATOM 1599 C C . GLY B 1 28 ? 5.32 -14.906 -16.328 1 88.56 28 GLY B C 1
ATOM 1600 O O . GLY B 1 28 ? 5.371 -13.852 -15.68 1 88.56 28 GLY B O 1
ATOM 1601 N N . THR B 1 29 ? 5.086 -16.094 -15.797 1 86.31 29 THR B N 1
ATOM 1602 C CA . THR B 1 29 ? 4.957 -16.328 -14.359 1 86.31 29 THR B CA 1
ATOM 1603 C C . THR B 1 29 ? 5.996 -17.344 -13.891 1 86.31 29 THR B C 1
ATOM 1605 O O . THR B 1 29 ? 6.215 -18.359 -14.539 1 86.31 29 THR B O 1
ATOM 1608 N N . LEU B 1 30 ? 6.684 -16.984 -12.883 1 89.94 30 LEU B N 1
ATOM 1609 C CA . LEU B 1 30 ? 7.625 -17.891 -12.242 1 89.94 30 LEU B CA 1
ATOM 1610 C C . LEU B 1 30 ? 7.152 -18.266 -10.836 1 89.94 30 LEU B C 1
ATOM 1612 O O . LEU B 1 30 ? 6.992 -17.391 -9.984 1 89.94 30 LEU B O 1
ATOM 1616 N N . ARG B 1 31 ? 6.863 -19.453 -10.641 1 85.44 31 ARG B N 1
ATOM 1617 C CA . ARG B 1 31 ? 6.676 -20 -9.297 1 85.44 31 ARG B CA 1
ATOM 1618 C C . ARG B 1 31 ? 8.008 -20.453 -8.703 1 85.44 31 ARG B C 1
ATOM 1620 O O . ARG B 1 31 ? 8.539 -21.5 -9.086 1 85.44 31 ARG B O 1
ATOM 1627 N N . VAL B 1 32 ? 8.469 -19.672 -7.832 1 90.81 32 VAL B N 1
ATOM 1628 C CA . VAL B 1 32 ? 9.828 -19.828 -7.32 1 90.81 32 VAL B CA 1
ATOM 1629 C C . VAL B 1 32 ? 9.883 -21.016 -6.355 1 90.81 32 VAL B C 1
ATOM 1631 O O . VAL B 1 32 ? 8.922 -21.281 -5.629 1 90.81 32 VAL B O 1
ATOM 1634 N N . ASP B 1 33 ? 10.984 -21.578 -6.262 1 90.31 33 ASP B N 1
ATOM 1635 C CA . ASP B 1 33 ? 11.172 -22.766 -5.434 1 90.31 33 ASP B CA 1
ATOM 1636 C C . ASP B 1 33 ? 10.945 -22.453 -3.959 1 90.31 33 ASP B C 1
ATOM 1638 O O . ASP B 1 33 ? 10.469 -23.297 -3.201 1 90.31 33 ASP B O 1
ATOM 1642 N N . ASP B 1 34 ? 11.273 -21.266 -3.654 1 88.88 34 ASP B N 1
ATOM 1643 C CA . ASP B 1 34 ? 11.148 -20.891 -2.248 1 88.88 34 ASP B CA 1
ATOM 1644 C C . ASP B 1 34 ? 9.711 -20.5 -1.917 1 88.88 34 ASP B C 1
ATOM 1646 O O . ASP B 1 34 ? 9.414 -20.094 -0.791 1 88.88 34 ASP B O 1
ATOM 1650 N N . GLY B 1 35 ? 8.867 -20.578 -2.855 1 82.56 35 GLY B N 1
ATOM 1651 C CA . GLY B 1 35 ? 7.461 -20.344 -2.6 1 82.56 35 GLY B CA 1
ATOM 1652 C C . GLY B 1 35 ? 6.984 -18.984 -3.115 1 82.56 35 GLY B C 1
ATOM 1653 O O . GLY B 1 35 ? 5.781 -18.734 -3.186 1 82.56 35 GLY B O 1
ATOM 1654 N N . ALA B 1 36 ? 7.867 -18.188 -3.535 1 88.56 36 ALA B N 1
ATOM 1655 C CA . ALA B 1 36 ? 7.492 -16.891 -4.074 1 88.56 36 ALA B CA 1
ATOM 1656 C C . ALA B 1 36 ? 6.922 -17.016 -5.484 1 88.56 36 ALA B C 1
ATOM 1658 O O . ALA B 1 36 ? 7.027 -18.078 -6.105 1 88.56 36 ALA B O 1
ATOM 1659 N N . VAL B 1 37 ? 6.223 -15.969 -5.887 1 84.62 37 VAL B N 1
ATOM 1660 C CA . VAL B 1 37 ? 5.695 -15.938 -7.246 1 84.62 37 VAL B CA 1
ATOM 1661 C C . VAL B 1 37 ? 5.98 -14.578 -7.879 1 84.62 37 VAL B C 1
ATOM 1663 O O . VAL B 1 37 ? 5.789 -13.531 -7.246 1 84.62 37 VAL B O 1
ATOM 1666 N N . TYR B 1 38 ? 6.5 -14.688 -9.055 1 90.69 38 TYR B N 1
ATOM 1667 C CA . TYR B 1 38 ? 6.625 -13.492 -9.875 1 90.69 38 TYR B CA 1
ATOM 1668 C C . TYR B 1 38 ? 5.766 -13.594 -11.133 1 90.69 38 TYR B C 1
ATOM 1670 O O . TYR B 1 38 ? 5.816 -14.602 -11.844 1 90.69 38 TYR B O 1
ATOM 1678 N N . ASP B 1 39 ? 4.98 -12.609 -11.344 1 86.69 39 ASP B N 1
ATOM 1679 C CA . ASP B 1 39 ? 4.172 -12.484 -12.555 1 86.69 39 ASP B CA 1
ATOM 1680 C C . ASP B 1 39 ? 4.391 -11.125 -13.219 1 86.69 39 ASP B C 1
ATOM 1682 O O . ASP B 1 39 ? 4.086 -10.086 -12.633 1 86.69 39 ASP B O 1
ATOM 1686 N N . GLY B 1 40 ? 4.938 -11.219 -14.438 1 90.25 40 GLY B N 1
ATOM 1687 C CA . GLY B 1 40 ? 5.215 -9.961 -15.109 1 90.25 40 GLY B CA 1
ATOM 1688 C C . GLY B 1 40 ? 6.074 -10.117 -16.344 1 90.25 40 GLY B C 1
ATOM 1689 O O . GLY B 1 40 ? 6.047 -11.172 -17 1 90.25 40 GLY B O 1
ATOM 1690 N N . SER B 1 41 ? 6.75 -9.039 -16.672 1 94.88 41 SER B N 1
ATOM 1691 C CA . SER B 1 41 ? 7.555 -9 -17.891 1 94.88 41 SER B CA 1
ATOM 1692 C C . SER B 1 41 ? 8.984 -9.453 -17.625 1 94.88 41 SER B C 1
ATOM 1694 O O . SER B 1 41 ? 9.523 -9.227 -16.531 1 94.88 41 SER B O 1
ATOM 1696 N N . TRP B 1 42 ? 9.57 -10.117 -18.609 1 96.06 42 TRP B N 1
ATOM 1697 C CA . TRP B 1 42 ? 10.93 -10.664 -18.578 1 96.06 42 TRP B CA 1
ATOM 1698 C C . TRP B 1 42 ? 11.734 -10.203 -19.781 1 96.06 42 TRP B C 1
ATOM 1700 O O . TRP B 1 42 ? 11.172 -9.953 -20.859 1 96.06 42 TRP B O 1
ATOM 1710 N N . LYS B 1 43 ? 12.977 -10.086 -19.562 1 97.69 43 LYS B N 1
ATOM 1711 C CA . LYS B 1 43 ? 13.922 -9.852 -20.641 1 97.69 43 LYS B CA 1
ATOM 1712 C C . LYS B 1 43 ? 15.188 -10.688 -20.469 1 97.69 43 LYS B C 1
ATOM 1714 O O . LYS B 1 43 ? 15.984 -10.438 -19.562 1 97.69 43 LYS B O 1
ATOM 1719 N N . GLY B 1 44 ? 15.336 -11.672 -21.266 1 96.44 44 GLY B N 1
ATOM 1720 C CA . GLY B 1 44 ? 16.531 -12.5 -21.25 1 96.44 44 GLY B CA 1
ATOM 1721 C C . GLY B 1 44 ? 16.781 -13.188 -19.922 1 96.44 44 GLY B C 1
ATOM 1722 O O . GLY B 1 44 ? 17.906 -13.234 -19.438 1 96.44 44 GLY B O 1
ATOM 1723 N N . GLY B 1 45 ? 15.68 -13.578 -19.328 1 96.56 45 GLY B N 1
ATOM 1724 C CA . GLY B 1 45 ? 15.797 -14.336 -18.094 1 96.56 45 GLY B CA 1
ATOM 1725 C C . GLY B 1 45 ? 15.789 -13.453 -16.844 1 96.56 45 GLY B C 1
ATOM 1726 O O . GLY B 1 45 ? 15.852 -13.953 -15.727 1 96.56 45 GLY B O 1
ATOM 1727 N N . GLU B 1 46 ? 15.758 -12.172 -17.109 1 97.31 46 GLU B N 1
ATOM 1728 C CA . GLU B 1 46 ? 15.711 -11.227 -15.992 1 97.31 46 GLU B CA 1
ATOM 1729 C C . GLU B 1 46 ? 14.344 -10.555 -15.891 1 97.31 46 GLU B C 1
ATOM 1731 O O . GLU B 1 46 ? 13.727 -10.234 -16.906 1 97.31 46 GLU B O 1
ATOM 1736 N N . ARG B 1 47 ? 13.898 -10.367 -14.68 1 96.56 47 ARG B N 1
ATOM 1737 C CA . ARG B 1 47 ? 12.688 -9.586 -14.492 1 96.56 47 ARG B CA 1
ATOM 1738 C C . ARG B 1 47 ? 12.867 -8.164 -15.016 1 96.56 47 ARG B C 1
ATOM 1740 O O . ARG B 1 47 ? 13.875 -7.512 -14.719 1 96.56 47 ARG B O 1
ATOM 1747 N N . HIS B 1 48 ? 11.977 -7.715 -15.812 1 96.75 48 HIS B N 1
ATOM 1748 C CA . HIS B 1 48 ? 12.055 -6.453 -16.547 1 96.75 48 HIS B CA 1
ATOM 1749 C C . HIS B 1 48 ? 10.664 -5.914 -16.859 1 96.75 48 HIS B C 1
ATOM 1751 O O . HIS B 1 48 ? 9.766 -6.68 -17.219 1 96.75 48 HIS B O 1
ATOM 1757 N N . GLY B 1 49 ? 10.531 -4.566 -16.734 1 96.12 49 GLY B N 1
ATOM 1758 C CA . GLY B 1 49 ? 9.203 -4.02 -16.953 1 96.12 49 GLY B CA 1
ATOM 1759 C C . GLY B 1 49 ? 8.289 -4.152 -15.758 1 96.12 49 GLY B C 1
ATOM 1760 O O . GLY B 1 49 ? 8.75 -4.164 -14.617 1 96.12 49 GLY B O 1
ATOM 1761 N N . GLU B 1 50 ? 7.02 -4.195 -16.016 1 94 50 GLU B N 1
ATOM 1762 C CA . GLU B 1 50 ? 6.051 -4.234 -14.93 1 94 50 GLU B CA 1
ATOM 1763 C C . GLU B 1 50 ? 5.836 -5.66 -14.43 1 94 50 GLU B C 1
ATOM 1765 O O . GLU B 1 50 ? 5.855 -6.609 -15.219 1 94 50 GLU B O 1
ATOM 1770 N N . GLY B 1 51 ? 5.66 -5.785 -13.094 1 92.19 51 GLY B N 1
ATOM 1771 C CA . GLY B 1 51 ? 5.391 -7.102 -12.539 1 92.19 51 GLY B CA 1
ATOM 1772 C C . GLY B 1 51 ? 4.969 -7.055 -11.078 1 92.19 51 GLY B C 1
ATOM 1773 O O . GLY B 1 51 ? 4.992 -5.992 -10.453 1 92.19 51 GLY B O 1
ATOM 1774 N N . VAL B 1 52 ? 4.547 -8.18 -10.594 1 90.88 52 VAL B N 1
ATOM 1775 C CA . VAL B 1 52 ? 4.188 -8.383 -9.195 1 90.88 52 VAL B CA 1
ATOM 1776 C C . VAL B 1 52 ? 4.98 -9.555 -8.625 1 90.88 52 VAL B C 1
ATOM 1778 O O . VAL B 1 52 ? 5.074 -10.617 -9.25 1 90.88 52 VAL B O 1
ATOM 1781 N N . TYR B 1 53 ? 5.629 -9.273 -7.566 1 92.56 53 TYR B N 1
ATOM 1782 C CA . TYR B 1 53 ? 6.391 -10.297 -6.855 1 92.56 53 TYR B CA 1
ATOM 1783 C C . TYR B 1 53 ? 5.844 -10.5 -5.449 1 92.56 53 TYR B C 1
ATOM 1785 O O . TYR B 1 53 ? 5.781 -9.562 -4.652 1 92.56 53 TYR B O 1
ATOM 1793 N N . ALA B 1 54 ? 5.387 -11.688 -5.133 1 88.69 54 ALA B N 1
ATOM 1794 C CA . ALA B 1 54 ? 4.836 -12.023 -3.822 1 88.69 54 ALA B CA 1
ATOM 1795 C C . ALA B 1 54 ? 5.637 -13.141 -3.164 1 88.69 54 ALA B C 1
ATOM 1797 O O . ALA B 1 54 ? 5.84 -14.203 -3.762 1 88.69 54 ALA B O 1
ATOM 1798 N N . THR B 1 55 ? 6.105 -12.891 -1.953 1 91.5 55 THR B N 1
ATOM 1799 C CA . THR B 1 55 ? 6.887 -13.898 -1.238 1 91.5 55 THR B CA 1
ATOM 1800 C C . THR B 1 55 ? 5.98 -14.75 -0.355 1 91.5 55 THR B C 1
ATOM 1802 O O . THR B 1 55 ? 4.816 -14.414 -0.134 1 91.5 55 THR B O 1
ATOM 1805 N N . ILE B 1 56 ? 6.555 -15.773 0.099 1 81.12 56 ILE B N 1
ATOM 1806 C CA . ILE B 1 56 ? 5.801 -16.672 0.957 1 81.12 56 ILE B CA 1
ATOM 1807 C C . ILE B 1 56 ? 5.566 -16.031 2.316 1 81.12 56 ILE B C 1
ATOM 1809 O O . ILE B 1 56 ? 4.582 -16.328 2.998 1 81.12 56 ILE B O 1
ATOM 181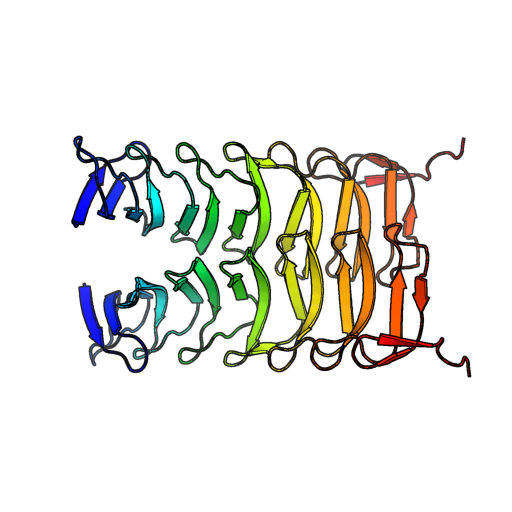3 N N . GLU B 1 57 ? 6.48 -15.109 2.695 1 83.69 57 GLU B N 1
ATOM 1814 C CA . GLU B 1 57 ? 6.363 -14.398 3.965 1 83.69 57 GLU B CA 1
ATOM 1815 C C . GLU B 1 57 ? 5.258 -13.352 3.906 1 83.69 57 GLU B C 1
ATOM 1817 O O . GLU B 1 57 ? 4.812 -12.852 4.941 1 83.69 57 GLU B O 1
ATOM 1822 N N . GLY B 1 58 ? 4.879 -13.086 2.732 1 82.94 58 GLY B N 1
ATOM 1823 C CA . GLY B 1 58 ? 3.758 -12.172 2.623 1 82.94 58 GLY B CA 1
ATOM 1824 C C . GLY B 1 58 ? 4.16 -10.789 2.148 1 82.94 58 GLY B C 1
ATOM 1825 O O . GLY B 1 58 ? 3.334 -9.875 2.104 1 82.94 58 GLY B O 1
ATOM 1826 N N . ASP B 1 59 ? 5.445 -10.617 1.78 1 93.69 59 ASP B N 1
ATOM 1827 C CA . ASP B 1 59 ? 5.863 -9.367 1.153 1 93.69 59 ASP B CA 1
ATOM 1828 C C . ASP B 1 59 ? 5.414 -9.305 -0.306 1 93.69 59 ASP B C 1
ATOM 1830 O O . ASP B 1 59 ? 5.453 -10.312 -1.014 1 93.69 59 ASP B O 1
ATOM 1834 N N . ILE B 1 60 ? 5.043 -8.086 -0.744 1 93.5 60 ILE B N 1
ATOM 1835 C CA . ILE B 1 60 ? 4.578 -7.926 -2.119 1 93.5 60 ILE B CA 1
ATOM 1836 C C . ILE B 1 60 ? 5.223 -6.691 -2.742 1 93.5 60 ILE B C 1
ATOM 1838 O O . ILE B 1 60 ? 5.309 -5.641 -2.104 1 93.5 60 ILE B O 1
ATOM 1842 N N . PHE B 1 61 ? 5.723 -6.91 -3.908 1 96.12 61 PHE B N 1
ATOM 1843 C CA . PHE B 1 61 ? 6.184 -5.781 -4.711 1 96.12 61 PHE B CA 1
ATOM 1844 C C . PHE B 1 61 ? 5.398 -5.691 -6.016 1 96.12 61 PHE B C 1
ATOM 1846 O O . PHE B 1 61 ? 5.25 -6.688 -6.727 1 96.12 61 PHE B O 1
ATOM 1853 N N . ARG B 1 62 ? 4.898 -4.551 -6.312 1 94.12 62 ARG B N 1
ATOM 1854 C CA . ARG B 1 62 ? 4.27 -4.23 -7.59 1 94.12 62 ARG B CA 1
ATOM 1855 C C . ARG B 1 62 ? 4.918 -3.006 -8.227 1 94.12 62 ARG B C 1
ATOM 1857 O O . ARG B 1 62 ? 4.961 -1.934 -7.617 1 94.12 62 ARG B O 1
ATOM 1864 N N . GLY B 1 63 ? 5.344 -3.193 -9.438 1 94.88 63 GLY B N 1
ATOM 1865 C CA . GLY B 1 63 ? 5.953 -2.055 -10.109 1 94.88 63 GLY B CA 1
ATOM 1866 C C . GLY B 1 63 ? 6.969 -2.457 -11.164 1 94.88 63 GLY B C 1
ATOM 1867 O O . GLY B 1 63 ? 6.887 -3.551 -11.727 1 94.88 63 GLY B O 1
ATOM 1868 N N . GLY B 1 64 ? 7.832 -1.506 -11.398 1 95.88 64 GLY B N 1
ATOM 1869 C CA . GLY B 1 64 ? 8.812 -1.715 -12.445 1 95.88 64 GLY B CA 1
ATOM 1870 C C . GLY B 1 64 ? 10.039 -2.484 -11.984 1 95.88 64 GLY B C 1
ATOM 1871 O O . GLY B 1 64 ? 10.406 -2.412 -10.805 1 95.88 64 GLY B O 1
ATOM 1872 N N . TRP B 1 65 ? 10.586 -3.227 -12.938 1 97.44 65 TRP B N 1
ATOM 1873 C CA . TRP B 1 65 ? 11.836 -3.961 -12.781 1 97.44 65 TRP B CA 1
ATOM 1874 C C . TRP B 1 65 ? 12.828 -3.59 -13.875 1 97.44 65 TRP B C 1
ATOM 1876 O O . TRP B 1 65 ? 12.43 -3.316 -15.016 1 97.44 65 TRP B O 1
ATOM 1886 N N . TYR B 1 66 ? 14.047 -3.557 -13.469 1 97.81 66 TYR B N 1
ATOM 1887 C CA . TYR B 1 66 ? 15.156 -3.375 -14.391 1 97.81 66 TYR B CA 1
ATOM 1888 C C . TYR B 1 66 ? 16.344 -4.246 -13.992 1 97.81 66 TYR B C 1
ATOM 1890 O O . TYR B 1 66 ? 16.969 -4.008 -12.961 1 97.81 66 TYR B O 1
ATOM 1898 N N . GLU B 1 67 ? 16.641 -5.262 -14.867 1 96.5 67 GLU B N 1
ATOM 1899 C CA . GLU B 1 67 ? 17.734 -6.195 -14.586 1 96.5 67 GLU B CA 1
ATOM 1900 C C . GLU B 1 67 ? 17.578 -6.816 -13.203 1 96.5 67 GLU B C 1
ATOM 1902 O O . GLU B 1 67 ? 18.516 -6.773 -12.391 1 96.5 67 GLU B O 1
ATOM 1907 N N . ASP B 1 68 ? 16.422 -7.289 -12.891 1 97 68 ASP B N 1
ATOM 1908 C CA . ASP B 1 68 ? 16.078 -8.055 -11.695 1 97 68 ASP B CA 1
ATOM 1909 C C . ASP B 1 68 ? 16 -7.156 -10.469 1 97 68 ASP B C 1
ATOM 1911 O O . ASP B 1 68 ? 15.906 -7.645 -9.336 1 97 68 ASP B O 1
ATOM 1915 N N . LYS B 1 69 ? 16.047 -5.828 -10.68 1 97.5 69 LYS B N 1
ATOM 1916 C CA . LYS B 1 69 ? 15.977 -4.898 -9.555 1 97.5 69 LYS B CA 1
ATOM 1917 C C . LYS B 1 69 ? 14.719 -4.039 -9.641 1 97.5 69 LYS B C 1
ATOM 1919 O O . LYS B 1 69 ? 14.305 -3.637 -10.727 1 97.5 69 LYS B O 1
ATOM 1924 N N . HIS B 1 70 ? 14.18 -3.699 -8.469 1 97.69 70 HIS B N 1
ATOM 1925 C CA . HIS B 1 70 ? 13.062 -2.764 -8.445 1 97.69 70 HIS B CA 1
ATOM 1926 C C . HIS B 1 70 ? 13.438 -1.437 -9.094 1 97.69 70 HIS B C 1
ATOM 1928 O O . HIS B 1 70 ? 14.523 -0.907 -8.844 1 97.69 70 HIS B O 1
ATOM 1934 N N . HIS B 1 71 ? 12.547 -0.917 -9.914 1 97.5 71 HIS B N 1
ATOM 1935 C CA . HIS B 1 71 ? 12.844 0.292 -10.672 1 97.5 71 HIS B CA 1
ATOM 1936 C C . HIS B 1 71 ? 11.555 0.979 -11.125 1 97.5 71 HIS B C 1
ATOM 1938 O O . HIS B 1 71 ? 10.547 0.318 -11.359 1 97.5 71 HIS B O 1
ATOM 1944 N N . GLY B 1 72 ? 11.625 2.346 -11.211 1 96.19 72 GLY B N 1
ATOM 1945 C CA . GLY B 1 72 ? 10.5 3.08 -11.781 1 96.19 72 GLY B CA 1
ATOM 1946 C C . GLY B 1 72 ? 9.828 4.008 -10.789 1 96.19 72 GLY B C 1
ATOM 1947 O O . GLY B 1 72 ? 10.086 3.93 -9.586 1 96.19 72 GLY B O 1
ATOM 1948 N N . PRO B 1 73 ? 8.945 4.848 -11.227 1 93.69 73 PRO B N 1
ATOM 1949 C CA . PRO B 1 73 ? 8.414 5.941 -10.414 1 93.69 73 PRO B CA 1
ATOM 1950 C C . PRO B 1 73 ? 7.188 5.531 -9.602 1 93.69 73 PRO B C 1
ATOM 1952 O O . PRO B 1 73 ? 6.828 6.207 -8.633 1 93.69 73 PRO B O 1
ATOM 1955 N N . ASN B 1 74 ? 6.508 4.5 -9.969 1 91.62 74 ASN B N 1
ATOM 1956 C CA . ASN B 1 74 ? 5.223 4.164 -9.359 1 91.62 74 ASN B CA 1
ATOM 1957 C C . ASN B 1 74 ? 5.215 2.736 -8.82 1 91.62 74 ASN B C 1
ATOM 1959 O O . ASN B 1 74 ? 4.363 1.93 -9.195 1 91.62 74 ASN B O 1
ATOM 1963 N N . CYS B 1 75 ? 6.078 2.525 -7.812 1 96.38 75 CYS B N 1
ATOM 1964 C CA . CYS B 1 75 ? 6.176 1.204 -7.199 1 96.38 75 CYS B CA 1
ATOM 1965 C C . CYS B 1 75 ? 5.453 1.17 -5.855 1 96.38 75 CYS B C 1
ATOM 1967 O O . CYS B 1 75 ? 5.336 2.197 -5.188 1 96.38 75 CYS B O 1
ATOM 1969 N N . VAL B 1 76 ? 4.961 0.006 -5.551 1 96.94 76 VAL B N 1
ATOM 1970 C CA . VAL B 1 76 ? 4.355 -0.251 -4.246 1 96.94 76 VAL B CA 1
ATOM 1971 C C . VAL B 1 76 ? 4.996 -1.486 -3.615 1 96.94 76 VAL B C 1
ATOM 1973 O O . VAL B 1 76 ? 5.109 -2.533 -4.262 1 96.94 76 VAL B O 1
ATOM 1976 N N . PHE B 1 77 ? 5.48 -1.308 -2.412 1 97.44 77 PHE B N 1
ATOM 1977 C CA . PHE B 1 77 ? 5.98 -2.428 -1.626 1 97.44 77 PHE B CA 1
ATOM 1978 C C . PHE B 1 77 ? 5.168 -2.602 -0.35 1 97.44 77 PHE B C 1
ATOM 1980 O O . PHE B 1 77 ? 5.035 -1.665 0.441 1 97.44 77 PHE B O 1
ATOM 1987 N N . VAL B 1 78 ? 4.598 -3.771 -0.228 1 95.81 78 VAL B N 1
ATOM 1988 C CA . VAL B 1 78 ? 3.859 -4.125 0.981 1 95.81 78 VAL B CA 1
ATOM 1989 C C . VAL B 1 78 ? 4.641 -5.164 1.778 1 95.81 78 VAL B C 1
ATOM 1991 O O . VAL B 1 78 ? 4.848 -6.285 1.31 1 95.81 78 VAL B O 1
ATOM 1994 N N . TRP B 1 79 ? 5.031 -4.754 2.971 1 95.62 79 TRP B N 1
ATOM 1995 C CA . TRP B 1 79 ? 5.711 -5.711 3.838 1 95.62 79 TRP B CA 1
ATOM 1996 C C . TRP B 1 79 ? 4.703 -6.602 4.559 1 95.62 79 TRP B C 1
ATOM 1998 O O . TRP B 1 79 ? 3.551 -6.211 4.758 1 95.62 79 TRP B O 1
ATOM 2008 N N . SER B 1 80 ? 5.199 -7.711 5.008 1 89.94 80 SER B N 1
ATOM 2009 C CA . SER B 1 80 ? 4.34 -8.688 5.672 1 89.94 80 SER B CA 1
ATOM 2010 C C . SER B 1 80 ? 3.801 -8.141 6.988 1 89.94 80 SER B C 1
ATOM 2012 O O . SER B 1 80 ? 2.768 -8.602 7.48 1 89.94 80 SER B O 1
ATOM 2014 N N . ASP B 1 81 ? 4.492 -7.16 7.5 1 90.56 81 ASP B N 1
ATOM 2015 C CA . ASP B 1 81 ? 4.039 -6.602 8.773 1 90.56 81 ASP B CA 1
ATOM 2016 C C . ASP B 1 81 ? 3.059 -5.453 8.547 1 90.56 81 ASP B C 1
ATOM 2018 O O . ASP B 1 81 ? 2.6 -4.828 9.508 1 90.56 81 ASP B O 1
ATOM 2022 N N . GLY B 1 82 ? 2.797 -5.184 7.367 1 89.81 82 GLY B N 1
ATOM 2023 C CA . GLY B 1 82 ? 1.743 -4.223 7.074 1 89.81 82 GLY B CA 1
ATOM 2024 C C . GLY B 1 82 ? 2.271 -2.877 6.621 1 89.81 82 GLY B C 1
ATO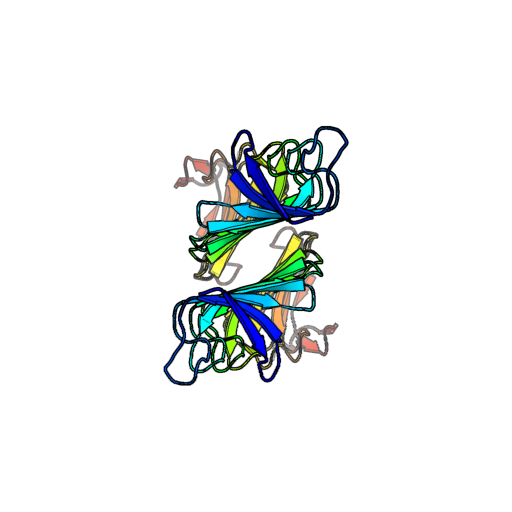M 2025 O O . GLY B 1 82 ? 1.499 -2.004 6.223 1 89.81 82 GLY B O 1
ATOM 2026 N N . ARG B 1 83 ? 3.561 -2.617 6.676 1 95.38 83 ARG B N 1
ATOM 2027 C CA . ARG B 1 83 ? 4.133 -1.387 6.137 1 95.38 83 ARG B CA 1
ATOM 2028 C C . ARG B 1 83 ? 3.955 -1.315 4.625 1 95.38 83 ARG B C 1
ATOM 2030 O O . ARG B 1 83 ? 3.99 -2.342 3.941 1 95.38 83 ARG B O 1
ATOM 2037 N N . VAL B 1 84 ? 3.768 -0.091 4.145 1 96.81 84 VAL B N 1
ATOM 2038 C CA . VAL B 1 84 ? 3.619 0.098 2.703 1 96.81 84 VAL B CA 1
ATOM 2039 C C . VAL B 1 84 ? 4.496 1.259 2.242 1 96.81 84 VAL B C 1
ATOM 2041 O O . VAL B 1 84 ? 4.531 2.314 2.879 1 96.81 84 VAL B O 1
ATOM 2044 N N . TYR B 1 85 ? 5.246 0.965 1.272 1 97.69 85 TYR B N 1
ATOM 2045 C CA . TYR B 1 85 ? 5.988 2.006 0.57 1 97.69 85 TYR B CA 1
ATOM 2046 C C . TYR B 1 85 ? 5.395 2.264 -0.809 1 97.69 85 TYR B C 1
ATOM 2048 O O . TYR B 1 85 ? 5.109 1.324 -1.556 1 97.69 85 TYR B O 1
ATOM 2056 N N . GLN B 1 86 ? 5.156 3.494 -1.153 1 97.06 86 GLN B N 1
ATOM 2057 C CA . GLN B 1 86 ? 4.703 3.904 -2.479 1 97.06 86 GLN B CA 1
ATOM 2058 C C . GLN B 1 86 ? 5.574 5.031 -3.033 1 97.06 86 GLN B C 1
ATOM 2060 O O . GLN B 1 86 ? 5.594 6.133 -2.484 1 97.06 86 GLN B O 1
ATOM 2065 N N . GLY B 1 87 ? 6.289 4.699 -4.109 1 96.62 87 GLY B N 1
ATOM 2066 C CA . GLY B 1 87 ? 7.184 5.688 -4.691 1 96.62 87 GLY B CA 1
ATOM 2067 C C . GLY B 1 87 ? 8.172 5.094 -5.676 1 96.62 87 GLY B C 1
ATOM 2068 O O . GLY B 1 87 ? 7.941 4.012 -6.215 1 96.62 87 GLY B O 1
ATOM 2069 N N . ALA B 1 88 ? 9.211 5.836 -5.859 1 96.81 88 ALA B N 1
ATOM 2070 C CA . ALA B 1 88 ? 10.156 5.445 -6.902 1 96.81 88 ALA B CA 1
ATOM 2071 C C . ALA B 1 88 ? 11.234 4.52 -6.348 1 96.81 88 ALA B C 1
ATOM 2073 O O . ALA B 1 88 ? 11.586 4.602 -5.172 1 96.81 88 ALA B O 1
ATOM 2074 N N . TYR B 1 89 ? 11.633 3.654 -7.152 1 97.69 89 TYR B N 1
ATOM 2075 C CA . TYR B 1 89 ? 12.867 2.889 -6.969 1 97.69 89 TYR B CA 1
ATOM 2076 C C . TYR B 1 89 ? 13.859 3.18 -8.086 1 97.69 89 TYR B C 1
ATOM 2078 O O . TYR B 1 89 ? 13.469 3.426 -9.227 1 97.69 89 TYR B O 1
ATOM 2086 N N . SER B 1 90 ? 15.047 3.195 -7.699 1 97.44 90 SER B N 1
ATOM 2087 C CA . SER B 1 90 ? 16.141 3.26 -8.656 1 97.44 90 SER B CA 1
ATOM 2088 C C . SER B 1 90 ? 17.203 2.211 -8.352 1 97.44 90 SER B C 1
ATOM 2090 O O . SER B 1 90 ? 17.891 2.293 -7.328 1 97.44 90 SER B O 1
ATOM 2092 N N . HIS B 1 91 ? 17.25 1.209 -9.25 1 96.69 91 HIS B N 1
ATOM 2093 C CA . HIS B 1 91 ? 18.219 0.127 -9.133 1 96.69 91 HIS B CA 1
ATOM 2094 C C . HIS B 1 91 ? 18.141 -0.547 -7.77 1 96.69 91 HIS B C 1
ATOM 2096 O O . HIS B 1 91 ? 19.156 -0.789 -7.125 1 96.69 91 HIS B O 1
ATOM 2102 N N . GLY B 1 92 ? 16.922 -0.72 -7.34 1 97.5 92 GLY B N 1
ATOM 2103 C CA . GLY B 1 92 ? 16.672 -1.499 -6.137 1 97.5 92 GLY B CA 1
ATOM 2104 C C . GLY B 1 92 ? 16.547 -0.646 -4.887 1 97.5 92 GLY B C 1
ATOM 2105 O O . GLY B 1 92 ? 16.141 -1.138 -3.832 1 97.5 92 GLY B O 1
ATOM 2106 N N . ASP B 1 93 ? 16.875 0.669 -5.051 1 97.62 93 ASP B N 1
ATOM 2107 C CA . ASP B 1 93 ? 16.844 1.535 -3.877 1 97.62 93 ASP B CA 1
ATOM 2108 C C . ASP B 1 93 ? 15.641 2.484 -3.924 1 97.62 93 ASP B C 1
ATOM 2110 O O . ASP B 1 93 ? 15.328 3.045 -4.977 1 97.62 93 ASP B O 1
ATOM 2114 N N . ARG B 1 94 ? 14.992 2.623 -2.787 1 97.69 94 ARG B N 1
ATOM 2115 C CA . ARG B 1 94 ? 13.969 3.658 -2.684 1 97.69 94 ARG B CA 1
ATOM 2116 C C . ARG B 1 94 ? 14.562 5.039 -2.945 1 97.69 94 ARG B C 1
ATOM 2118 O O . ARG B 1 94 ? 15.656 5.355 -2.467 1 97.69 94 ARG B O 1
ATOM 2125 N N . HIS B 1 95 ? 13.844 5.805 -3.777 1 96.06 95 HIS B N 1
ATOM 2126 C CA . HIS B 1 95 ? 14.398 7.066 -4.258 1 96.06 95 HIS B CA 1
ATOM 2127 C C . HIS B 1 95 ? 13.289 8.062 -4.582 1 96.06 95 HIS B C 1
ATOM 2129 O O . HIS B 1 95 ? 12.164 7.668 -4.887 1 96.06 95 HIS B O 1
ATOM 2135 N N . GLY B 1 96 ? 13.641 9.383 -4.355 1 95.06 96 GLY B N 1
ATOM 2136 C CA . GLY B 1 96 ? 12.68 10.406 -4.746 1 95.06 96 GLY B CA 1
ATOM 2137 C C . GLY B 1 96 ? 11.562 10.586 -3.738 1 95.06 96 GLY B C 1
ATOM 2138 O O . GLY B 1 96 ? 11.695 10.188 -2.578 1 95.06 96 GLY B O 1
ATOM 2139 N N . GLU B 1 97 ? 10.5 11.289 -4.129 1 94.81 97 GLU B N 1
ATOM 2140 C CA . GLU B 1 97 ? 9.336 11.5 -3.277 1 94.81 97 GLU B CA 1
ATOM 2141 C C . GLU B 1 97 ? 8.523 10.219 -3.123 1 94.81 97 GLU B C 1
ATOM 2143 O O . GLU B 1 97 ? 8.281 9.508 -4.102 1 94.81 97 GLU B O 1
ATOM 2148 N N . ALA B 1 98 ? 8.219 9.93 -1.888 1 96.75 98 ALA B N 1
ATOM 2149 C CA . ALA B 1 98 ? 7.469 8.703 -1.633 1 96.75 98 ALA B CA 1
ATOM 2150 C C . ALA B 1 98 ? 6.605 8.844 -0.38 1 96.75 98 ALA B C 1
ATOM 2152 O O . ALA B 1 98 ? 6.723 9.828 0.354 1 96.75 98 ALA B O 1
ATOM 2153 N N . ILE B 1 99 ? 5.691 7.91 -0.246 1 96.75 99 ILE B N 1
ATOM 2154 C CA . ILE B 1 99 ? 4.848 7.77 0.934 1 96.75 99 ILE B CA 1
ATOM 2155 C C . ILE B 1 99 ? 5.117 6.422 1.603 1 96.75 99 ILE B C 1
ATOM 2157 O O . ILE B 1 99 ? 5.242 5.402 0.926 1 96.75 99 ILE B O 1
ATOM 2161 N N . MET B 1 100 ? 5.289 6.484 2.871 1 97.31 100 MET B N 1
ATOM 2162 C CA . MET B 1 100 ? 5.387 5.281 3.691 1 97.31 100 MET B CA 1
ATOM 2163 C C . MET B 1 100 ? 4.301 5.262 4.762 1 97.31 100 MET B C 1
ATOM 2165 O O . MET B 1 100 ? 4.059 6.277 5.422 1 97.31 100 MET B O 1
ATOM 2169 N N . THR B 1 101 ? 3.613 4.133 4.91 1 96 101 THR B N 1
ATOM 2170 C CA . THR B 1 101 ? 2.568 4.004 5.918 1 96 101 THR B CA 1
ATOM 2171 C C . THR B 1 101 ? 2.834 2.797 6.816 1 96 101 THR B C 1
ATOM 2173 O O . THR B 1 101 ? 3.459 1.823 6.387 1 96 101 THR B O 1
ATOM 2176 N N . TRP B 1 102 ? 2.328 2.957 8.031 1 94.5 102 TRP B N 1
ATOM 2177 C CA . TRP B 1 102 ? 2.457 1.897 9.023 1 94.5 102 TRP B CA 1
ATOM 2178 C C . TRP B 1 102 ? 1.086 1.408 9.484 1 94.5 102 TRP B C 1
ATOM 2180 O O . TRP B 1 102 ? 0.1 2.145 9.406 1 94.5 102 TRP B O 1
ATOM 2190 N N . PRO B 1 103 ? 1.064 0.189 9.93 1 88.62 103 PRO B N 1
ATOM 2191 C CA . PRO B 1 103 ? -0.229 -0.377 10.312 1 88.62 103 PRO B CA 1
ATOM 2192 C C . PRO B 1 103 ? -0.878 0.373 11.477 1 88.62 103 PRO B C 1
ATOM 2194 O O . PRO B 1 103 ? -2.104 0.361 11.617 1 88.62 103 PRO B O 1
ATOM 2197 N N . HIS B 1 104 ? -0.105 1.061 12.312 1 89.38 104 HIS B N 1
ATOM 2198 C CA . HIS B 1 104 ? -0.669 1.743 13.469 1 89.38 104 HIS B CA 1
ATOM 2199 C C . HIS B 1 104 ? -1.123 3.154 13.109 1 89.38 104 HIS B C 1
ATOM 2201 O O . HIS B 1 104 ? -1.477 3.941 13.992 1 89.38 104 HIS B O 1
ATOM 2207 N N . GLY B 1 105 ? -0.942 3.443 11.82 1 88.94 105 GLY B N 1
ATOM 2208 C CA . GLY B 1 105 ? -1.572 4.676 11.383 1 88.94 105 GLY B CA 1
ATOM 2209 C C . GLY B 1 105 ? -0.581 5.797 11.133 1 88.94 105 GLY B C 1
ATOM 2210 O O . GLY B 1 105 ? -0.952 6.859 10.633 1 88.94 105 GLY B O 1
ATOM 2211 N N . ALA B 1 106 ? 0.672 5.555 11.445 1 94.19 106 ALA B N 1
ATOM 2212 C CA . ALA B 1 106 ? 1.689 6.555 11.133 1 94.19 106 ALA B CA 1
ATOM 2213 C C . ALA B 1 106 ? 1.958 6.613 9.633 1 94.19 106 ALA B C 1
ATOM 2215 O O . ALA B 1 106 ? 1.826 5.605 8.93 1 94.19 106 ALA B O 1
ATOM 2216 N N . THR B 1 107 ? 2.334 7.824 9.164 1 95.88 107 THR B N 1
ATOM 2217 C CA . THR B 1 107 ? 2.654 8 7.75 1 95.88 107 THR B CA 1
ATOM 2218 C C . THR B 1 107 ? 3.852 8.93 7.578 1 95.88 107 THR B C 1
AT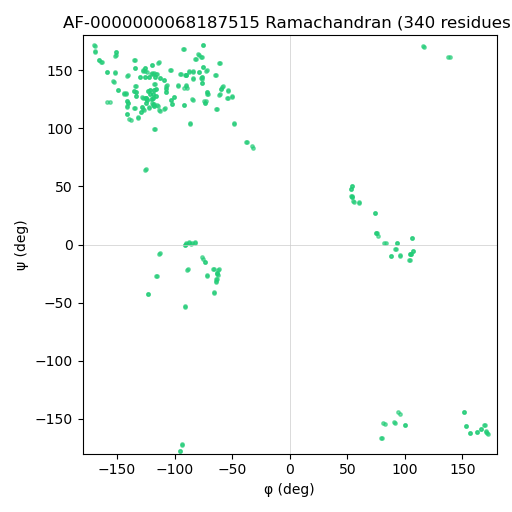OM 2220 O O . THR B 1 107 ? 4.09 9.797 8.422 1 95.88 107 THR B O 1
ATOM 2223 N N . PHE B 1 108 ? 4.594 8.648 6.621 1 96.75 108 PHE B N 1
ATOM 2224 C CA . PHE B 1 108 ? 5.664 9.539 6.199 1 96.75 108 PHE B CA 1
ATOM 2225 C C . PHE B 1 108 ? 5.5 9.922 4.73 1 96.75 108 PHE B C 1
ATOM 2227 O O . PHE B 1 108 ? 5.23 9.055 3.889 1 96.75 108 PHE B O 1
ATOM 2234 N N . ARG B 1 109 ? 5.598 11.156 4.418 1 95.81 109 ARG B N 1
ATOM 2235 C CA . ARG B 1 109 ? 5.688 11.68 3.059 1 95.81 109 ARG B CA 1
ATOM 2236 C C . ARG B 1 109 ? 6.926 12.547 2.887 1 95.81 109 ARG B C 1
ATOM 2238 O O . ARG B 1 109 ? 7.102 13.539 3.596 1 95.81 109 ARG B O 1
ATOM 2245 N N . GLY B 1 110 ? 7.766 12.133 1.932 1 95.69 110 GLY B N 1
ATOM 2246 C CA . GLY B 1 110 ? 8.984 12.906 1.739 1 95.69 110 GLY B CA 1
ATOM 2247 C C . GLY B 1 110 ? 9.969 12.242 0.803 1 95.69 110 GLY B C 1
ATOM 2248 O O . GLY B 1 110 ? 9.594 11.383 0.004 1 95.69 110 GLY B O 1
ATOM 2249 N N . THR B 1 111 ? 11.148 12.695 0.932 1 96.75 111 THR B N 1
ATOM 2250 C CA . THR B 1 111 ? 12.164 12.289 -0.035 1 96.75 111 THR B CA 1
ATOM 2251 C C . THR B 1 111 ? 13 11.133 0.504 1 96.75 111 THR B C 1
ATOM 2253 O O . THR B 1 111 ? 13.367 11.117 1.683 1 96.75 111 THR B O 1
ATOM 2256 N N . PHE B 1 112 ? 13.25 10.188 -0.333 1 97.5 112 PHE B N 1
ATOM 2257 C CA . PHE B 1 112 ? 14.156 9.078 -0.074 1 97.5 112 PHE B CA 1
ATOM 2258 C C . PHE B 1 112 ? 15.391 9.164 -0.965 1 97.5 112 PHE B C 1
ATOM 2260 O O . PHE B 1 112 ? 15.297 9.594 -2.117 1 97.5 112 PHE B O 1
ATOM 2267 N N . SER B 1 113 ? 16.438 8.805 -0.417 1 96.5 113 SER B N 1
ATOM 2268 C CA . SER B 1 113 ? 17.688 8.594 -1.143 1 96.5 113 SER B CA 1
ATOM 2269 C C . SER B 1 113 ? 18.469 7.418 -0.567 1 96.5 113 SER B C 1
ATOM 2271 O O . SER B 1 113 ? 18.672 7.332 0.647 1 96.5 113 SER B O 1
ATOM 2273 N N . ASN B 1 114 ? 18.875 6.523 -1.459 1 95 114 ASN B N 1
ATOM 2274 C CA . ASN B 1 114 ? 19.625 5.34 -1.045 1 95 114 ASN B CA 1
ATOM 2275 C C . ASN B 1 114 ? 18.875 4.559 0.035 1 95 114 ASN B C 1
ATOM 2277 O O . ASN B 1 114 ? 19.453 4.246 1.083 1 95 114 ASN B O 1
ATOM 2281 N N . ASP B 1 115 ? 17.609 4.434 -0.132 1 96.06 115 ASP B N 1
ATOM 2282 C CA . ASP B 1 115 ? 16.734 3.6 0.681 1 96.06 115 ASP B CA 1
ATOM 2283 C C . ASP B 1 115 ? 16.438 4.258 2.029 1 96.06 115 ASP B C 1
ATOM 2285 O O . ASP B 1 115 ? 15.906 3.619 2.936 1 96.06 115 ASP B O 1
ATOM 2289 N N . LYS B 1 116 ? 16.875 5.488 2.148 1 96.88 116 LYS B N 1
ATOM 2290 C CA . LYS B 1 116 ? 16.688 6.164 3.428 1 96.88 116 LYS B CA 1
ATOM 2291 C C . LYS B 1 116 ? 15.93 7.477 3.25 1 96.88 116 LYS B C 1
ATOM 2293 O O . LYS B 1 116 ? 16.078 8.148 2.225 1 96.88 116 LYS B O 1
ATOM 2298 N N . ARG B 1 117 ? 15.164 7.84 4.258 1 96.75 117 ARG B N 1
ATOM 2299 C CA . ARG B 1 117 ? 14.578 9.18 4.285 1 96.75 117 ARG B CA 1
ATOM 2300 C C . ARG B 1 117 ? 15.664 10.25 4.355 1 96.75 117 ARG B C 1
ATOM 2302 O O . ARG B 1 117 ? 16.5 10.234 5.262 1 96.75 117 ARG B O 1
ATOM 2309 N N . ASN B 1 118 ? 15.758 11.047 3.391 1 96.75 118 ASN B N 1
ATOM 2310 C CA . ASN B 1 118 ? 16.719 12.141 3.252 1 96.75 118 ASN B CA 1
ATOM 2311 C C . ASN B 1 118 ? 16.094 13.359 2.59 1 96.75 118 ASN B C 1
ATOM 2313 O O . ASN B 1 118 ? 15.406 13.242 1.567 1 96.75 118 ASN B O 1
ATOM 2317 N N . GLY B 1 119 ? 16.297 14.531 3.268 1 95.69 119 GLY B N 1
ATOM 2318 C CA . GLY B 1 119 ? 15.648 15.727 2.748 1 95.69 119 GLY B CA 1
ATOM 2319 C C . GLY B 1 119 ? 14.375 16.094 3.492 1 95.69 119 GLY B C 1
ATOM 2320 O O . GLY B 1 119 ? 14.25 15.812 4.688 1 95.69 119 GLY B O 1
ATOM 2321 N N . GLN B 1 120 ? 13.508 16.797 2.812 1 95.31 120 GLN B N 1
ATOM 2322 C CA . GLN B 1 120 ? 12.281 17.266 3.455 1 95.31 120 GLN B CA 1
ATOM 2323 C C . GLN B 1 120 ? 11.266 16.125 3.582 1 95.31 120 GLN B C 1
ATOM 2325 O O . GLN B 1 120 ? 11.172 15.266 2.705 1 95.31 120 GLN B O 1
ATOM 2330 N N . GLY B 1 121 ? 10.547 16.188 4.754 1 95.44 121 GLY B N 1
ATOM 2331 C CA . GLY B 1 121 ? 9.492 15.203 4.926 1 95.44 121 GLY B CA 1
ATOM 2332 C C . GLY B 1 121 ? 8.539 15.539 6.055 1 95.44 121 GLY B C 1
ATOM 2333 O O . GLY B 1 121 ? 8.852 16.359 6.918 1 95.44 121 GLY B O 1
ATOM 2334 N N . THR B 1 122 ? 7.418 14.969 5.957 1 94.56 122 THR B N 1
ATOM 2335 C CA . THR B 1 122 ? 6.379 15.078 6.977 1 94.56 122 THR B CA 1
ATOM 2336 C C . THR B 1 122 ? 6.051 13.703 7.559 1 94.56 122 THR B C 1
ATOM 2338 O O . THR B 1 122 ? 5.77 12.758 6.816 1 94.56 122 THR B O 1
ATOM 2341 N N . TYR B 1 123 ? 6.145 13.648 8.844 1 95.88 123 TYR B N 1
ATOM 2342 C CA . TYR B 1 123 ? 5.766 12.438 9.57 1 95.88 123 TYR B CA 1
ATOM 2343 C C . TYR B 1 123 ? 4.559 12.703 10.469 1 95.88 123 TYR B C 1
ATOM 2345 O O . TYR B 1 123 ? 4.605 13.57 11.344 1 95.88 123 TYR B O 1
ATOM 2353 N N . VAL B 1 124 ? 3.506 11.938 10.164 1 94.12 124 VAL B N 1
ATOM 2354 C CA . VAL B 1 124 ? 2.334 11.977 11.031 1 94.12 124 VAL B CA 1
ATOM 2355 C C . VAL B 1 124 ? 2.312 10.75 11.938 1 94.12 124 VAL B C 1
ATOM 2357 O O . VAL B 1 124 ? 2.215 9.617 11.453 1 94.12 124 VAL B O 1
ATOM 2360 N N . TYR B 1 125 ? 2.318 11.039 13.18 1 94.88 125 TYR B N 1
ATOM 2361 C CA . TYR B 1 125 ? 2.328 9.961 14.164 1 94.88 125 TYR B CA 1
ATOM 2362 C C . TYR B 1 125 ? 0.932 9.375 14.344 1 94.88 125 TYR B C 1
ATOM 2364 O O . TYR B 1 125 ? -0.062 9.992 13.953 1 94.88 125 TYR B O 1
ATOM 2372 N N . SER B 1 126 ? 0.893 8.234 14.922 1 91.06 126 SER B N 1
ATOM 2373 C CA . SER B 1 126 ? -0.383 7.559 15.117 1 91.06 126 SER B CA 1
ATOM 2374 C C . SER B 1 126 ? -1.304 8.367 16.031 1 91.06 126 SER B C 1
ATOM 2376 O O . SER B 1 126 ? -2.529 8.281 15.914 1 91.06 126 SER B O 1
ATOM 2378 N N . ASP B 1 127 ? -0.67 9.172 16.859 1 91.62 127 ASP B N 1
ATOM 2379 C CA . ASP B 1 127 ? -1.477 9.953 17.797 1 91.62 127 ASP B CA 1
ATOM 2380 C C . ASP B 1 127 ? -1.848 11.312 17.203 1 91.62 127 ASP B C 1
ATOM 2382 O O . ASP B 1 127 ? -2.445 12.148 17.891 1 91.62 127 ASP B O 1
ATOM 2386 N N . GLY B 1 128 ? -1.412 11.531 16.047 1 89.25 128 GLY B N 1
ATOM 2387 C CA . GLY B 1 128 ? -1.842 12.734 15.352 1 89.25 128 GLY B CA 1
ATOM 2388 C C . GLY B 1 128 ? -0.783 13.82 15.328 1 89.25 128 GLY B C 1
ATOM 2389 O O . GLY B 1 128 ? -0.887 14.781 14.555 1 89.25 128 GLY B O 1
ATOM 2390 N N . ARG B 1 129 ? 0.253 13.68 16.141 1 93.75 129 ARG B N 1
ATOM 2391 C CA . ARG B 1 129 ? 1.356 14.633 16.062 1 93.75 129 ARG B CA 1
ATOM 2392 C C . ARG B 1 129 ? 1.999 14.602 14.68 1 93.75 129 ARG B C 1
ATOM 2394 O O . ARG B 1 129 ? 1.918 13.602 13.969 1 93.75 129 ARG B O 1
ATOM 2401 N N . CYS B 1 130 ? 2.604 15.711 14.406 1 94.56 130 CYS B N 1
ATOM 2402 C CA . CYS B 1 130 ? 3.148 15.797 13.055 1 94.56 130 CYS B CA 1
ATOM 2403 C C . CYS B 1 130 ? 4.496 16.5 13.055 1 94.56 130 CYS B C 1
ATOM 2405 O O . CYS B 1 130 ? 4.625 17.609 13.586 1 94.56 130 CYS B O 1
ATOM 2407 N N . TYR B 1 131 ? 5.434 15.812 12.547 1 94.94 131 TYR B N 1
ATOM 2408 C CA . TYR B 1 131 ? 6.73 16.438 12.336 1 94.94 131 TYR B CA 1
ATOM 2409 C C . TYR B 1 131 ? 6.914 16.844 10.883 1 94.94 131 TYR B C 1
ATOM 2411 O O . TYR B 1 131 ? 6.699 16.016 9.977 1 94.94 131 TYR B O 1
ATOM 2419 N N . ASN B 1 132 ? 7.246 18.047 10.641 1 94.5 132 ASN B N 1
ATOM 2420 C CA . ASN B 1 132 ? 7.609 18.562 9.32 1 94.5 132 ASN B CA 1
ATOM 2421 C C . ASN B 1 132 ? 9.008 19.172 9.328 1 94.5 132 ASN B C 1
ATOM 2423 O O . ASN B 1 132 ? 9.273 20.125 10.078 1 94.5 132 ASN B O 1
ATOM 2427 N N . GLY B 1 133 ? 9.891 18.547 8.5 1 95.25 133 GLY B N 1
ATOM 2428 C CA . GLY B 1 133 ? 11.234 19.094 8.469 1 95.25 133 GLY B CA 1
ATOM 2429 C C . GLY B 1 133 ? 12.211 18.219 7.688 1 95.25 133 GLY B C 1
ATOM 2430 O O . GLY B 1 133 ? 11.805 17.438 6.832 1 95.25 133 GLY B O 1
ATOM 2431 N N . ASN B 1 134 ? 13.438 18.484 7.941 1 96.81 134 ASN B N 1
ATOM 2432 C CA . ASN B 1 134 ? 14.484 17.797 7.195 1 96.81 134 ASN B CA 1
ATOM 2433 C C . ASN B 1 134 ? 14.875 16.484 7.848 1 96.81 134 ASN B C 1
ATOM 2435 O O . ASN B 1 134 ? 14.82 16.344 9.07 1 96.81 134 ASN B O 1
ATOM 2439 N N . TYR B 1 135 ? 15.258 15.57 7.051 1 97.31 135 TYR B N 1
ATOM 2440 C CA . TYR B 1 135 ? 15.75 14.266 7.469 1 97.31 135 TYR B CA 1
ATOM 2441 C C . TYR B 1 135 ? 17.156 14.023 6.938 1 97.31 135 TYR B C 1
ATOM 2443 O O . TYR B 1 135 ? 17.5 14.469 5.84 1 97.31 135 TYR B O 1
ATOM 2451 N N . ARG B 1 136 ? 17.891 13.391 7.695 1 96.62 136 ARG B N 1
ATOM 2452 C CA . ARG B 1 136 ? 19.188 12.844 7.285 1 96.62 136 ARG B CA 1
ATOM 2453 C C . ARG B 1 136 ? 19.359 11.406 7.781 1 96.62 136 ARG B C 1
ATOM 2455 O O . ARG B 1 136 ? 19.344 11.156 8.992 1 96.62 136 ARG B O 1
ATOM 2462 N N . ASP B 1 137 ? 19.484 10.508 6.895 1 95.25 137 ASP B N 1
ATOM 2463 C CA . ASP B 1 137 ? 19.672 9.094 7.219 1 95.25 137 ASP B CA 1
ATOM 2464 C C . ASP B 1 137 ? 18.562 8.594 8.148 1 95.25 137 ASP B C 1
ATOM 2466 O O . ASP B 1 137 ? 18.859 8.062 9.227 1 95.25 137 ASP B O 1
ATOM 2470 N N . GLU B 1 138 ? 17.312 8.867 7.773 1 95.81 138 GLU B N 1
ATOM 2471 C CA . GLU B 1 138 ? 16.094 8.312 8.383 1 95.81 138 GLU B CA 1
ATOM 2472 C C . GLU B 1 138 ? 15.641 9.172 9.555 1 95.81 138 GLU B C 1
ATOM 2474 O O . GLU B 1 138 ? 14.508 9.031 10.031 1 95.81 138 GLU B O 1
ATOM 2479 N N . ARG B 1 139 ? 16.453 10.078 9.953 1 96.25 139 ARG B N 1
ATOM 2480 C CA . ARG B 1 139 ? 16.141 10.781 11.203 1 96.25 139 ARG B CA 1
ATOM 2481 C C . ARG B 1 139 ? 15.977 12.273 10.961 1 96.25 139 ARG B C 1
ATOM 2483 O O . ARG B 1 139 ? 16.672 12.859 10.133 1 96.25 139 ARG B O 1
ATOM 2490 N N . PRO B 1 140 ? 15.078 12.883 11.773 1 95.31 140 PRO B N 1
ATOM 2491 C CA . PRO B 1 140 ? 15 14.344 11.719 1 95.31 140 PRO B CA 1
ATOM 2492 C C . PRO B 1 140 ? 16.344 15.016 11.938 1 95.31 140 PRO B C 1
ATOM 2494 O O . PRO B 1 140 ? 17.078 14.656 12.867 1 95.31 140 PRO B O 1
ATOM 2497 N N . HIS B 1 141 ? 16.812 15.875 11.078 1 96.06 141 HIS B N 1
ATOM 2498 C CA . HIS B 1 141 ? 18.062 16.609 11.102 1 96.06 141 HIS B CA 1
ATOM 2499 C C . HIS B 1 141 ? 17.922 17.969 10.422 1 96.06 141 HIS B C 1
ATOM 2501 O O . HIS B 1 141 ? 17.391 18.062 9.32 1 96.06 141 HIS B O 1
ATOM 2507 N N . GLY B 1 142 ? 18.453 18.938 11.156 1 95.5 142 GLY B N 1
ATOM 2508 C CA . GLY B 1 142 ? 18.25 20.297 10.656 1 95.5 142 GLY B CA 1
ATOM 2509 C C . GLY B 1 142 ? 16.984 20.938 11.195 1 95.5 142 GLY B C 1
ATOM 2510 O O . GLY B 1 142 ? 16.578 20.672 12.328 1 95.5 142 GLY B O 1
ATOM 2511 N N . TYR B 1 143 ? 16.422 21.844 10.453 1 95.38 143 TYR B N 1
ATOM 2512 C CA . TYR B 1 143 ? 15.227 22.547 10.914 1 95.38 143 TYR B CA 1
ATOM 2513 C C . TYR B 1 143 ? 13.992 21.672 10.797 1 95.38 143 TYR B C 1
ATOM 2515 O O . TYR B 1 143 ? 13.82 20.953 9.805 1 95.38 143 TYR B O 1
ATOM 2523 N N . GLY B 1 144 ? 13.148 21.781 11.852 1 94.94 144 GLY B N 1
ATOM 2524 C CA . GLY B 1 144 ? 11.891 21.047 11.836 1 94.94 144 GLY B CA 1
ATOM 2525 C C . GLY B 1 144 ? 10.898 21.547 12.867 1 94.94 144 GLY B C 1
ATOM 2526 O O . GLY B 1 144 ? 11.273 22.234 13.82 1 94.94 144 GLY B O 1
ATOM 2527 N N . VAL B 1 145 ? 9.656 21.266 12.578 1 93.94 145 VAL B N 1
ATOM 2528 C CA . VAL B 1 145 ? 8.562 21.672 13.445 1 93.94 145 VAL B CA 1
ATOM 2529 C C . VAL B 1 145 ? 7.738 20.453 13.859 1 93.94 145 VAL B C 1
ATOM 2531 O O . VAL B 1 145 ? 7.309 19.672 13.008 1 93.94 145 VAL B O 1
ATOM 2534 N N . LEU B 1 146 ? 7.602 20.266 15.125 1 94.56 146 LEU B N 1
ATOM 2535 C CA . LEU B 1 146 ? 6.68 19.266 15.664 1 94.56 146 LEU B CA 1
ATOM 2536 C C . LEU B 1 146 ? 5.418 19.938 16.203 1 94.56 146 LEU B C 1
ATOM 2538 O O . LEU B 1 146 ? 5.488 20.812 17.062 1 94.56 146 LEU B O 1
ATOM 2542 N N . LYS B 1 147 ? 4.344 19.469 15.68 1 93.5 147 LYS B N 1
ATOM 2543 C CA . LYS B 1 147 ? 3.061 20.016 16.109 1 93.5 147 LYS B CA 1
ATOM 2544 C C . LYS B 1 147 ? 2.236 18.969 16.844 1 93.5 147 LYS B C 1
ATOM 2546 O O . LYS B 1 147 ? 2.402 17.766 16.609 1 93.5 147 LYS B O 1
ATOM 2551 N N . ALA B 1 148 ? 1.362 19.5 17.641 1 94.12 148 ALA B N 1
ATOM 2552 C CA . ALA B 1 148 ? 0.435 18.625 18.359 1 94.12 148 ALA B CA 1
ATOM 2553 C C . ALA B 1 148 ? -0.652 18.109 17.422 1 94.12 148 ALA B C 1
ATOM 2555 O O . ALA B 1 148 ? -0.719 18.5 16.25 1 94.12 148 ALA B O 1
ATOM 2556 N N . ALA B 1 149 ? -1.41 17.203 17.906 1 89.75 149 ALA B N 1
ATOM 2557 C CA . ALA B 1 149 ? -2.428 16.516 17.125 1 89.75 149 ALA B CA 1
ATOM 2558 C C . ALA B 1 149 ? -3.48 17.484 16.609 1 89.75 149 ALA B C 1
ATOM 2560 O O . ALA B 1 149 ? -4.148 17.219 15.609 1 89.75 149 ALA B O 1
ATOM 2561 N N . ASP B 1 150 ? -3.543 18.578 17.266 1 82.75 150 ASP B N 1
ATOM 2562 C CA . ASP B 1 150 ? -4.547 19.547 16.859 1 82.75 150 ASP B CA 1
ATOM 2563 C C . ASP B 1 150 ? -4.117 20.281 15.586 1 82.75 150 ASP B C 1
ATOM 2565 O O . ASP B 1 150 ? -4.902 21.031 14.992 1 82.75 150 ASP B O 1
ATOM 2569 N N . GLY B 1 151 ? -2.852 20.125 15.164 1 82.06 151 GLY B N 1
ATOM 2570 C CA . GLY B 1 151 ? -2.35 20.672 13.922 1 82.06 151 GLY B CA 1
ATOM 2571 C C . GLY B 1 151 ? -1.955 22.141 14.031 1 82.06 151 GLY B C 1
ATOM 2572 O O . GLY B 1 151 ? -1.461 22.734 13.07 1 82.06 151 GLY B O 1
ATOM 2573 N N . GLU B 1 152 ? -2.104 22.641 15.195 1 81.56 152 GLU B N 1
ATOM 2574 C CA . GLU B 1 152 ? -1.891 24.078 15.367 1 81.56 152 GLU B CA 1
ATOM 2575 C C . GLU B 1 152 ? -0.814 24.359 16.422 1 81.56 152 GLU B C 1
ATOM 2577 O O . GLU B 1 152 ? 0.067 25.188 16.203 1 81.56 152 GLU B O 1
ATOM 2582 N N . THR B 1 153 ? -0.899 23.594 17.516 1 89.06 153 THR B N 1
ATOM 2583 C CA . THR B 1 153 ? 0.015 23.828 18.625 1 89.06 153 THR B CA 1
ATOM 2584 C C . THR B 1 153 ? 1.415 23.328 18.297 1 89.06 153 THR B C 1
ATOM 2586 O O . THR B 1 153 ? 1.601 22.141 18 1 89.06 153 THR B O 1
ATOM 2589 N N . ILE B 1 154 ? 2.336 24.25 18.359 1 91.38 154 ILE B N 1
ATOM 2590 C CA . ILE B 1 154 ? 3.729 23.875 18.125 1 91.38 154 ILE B CA 1
ATOM 2591 C C . ILE B 1 154 ? 4.348 23.359 19.422 1 91.38 154 ILE B C 1
ATOM 2593 O O . ILE B 1 154 ? 4.348 24.047 20.438 1 91.38 154 ILE B O 1
ATOM 2597 N N . ILE B 1 155 ? 4.883 22.203 19.422 1 93.38 155 ILE B N 1
ATOM 2598 C CA . ILE B 1 155 ? 5.551 21.594 20.578 1 93.38 155 ILE B CA 1
ATOM 2599 C C . ILE B 1 155 ? 7.039 21.953 20.547 1 93.38 155 ILE B C 1
ATOM 2601 O O . ILE B 1 155 ? 7.578 22.453 21.531 1 93.38 155 ILE B O 1
ATOM 2605 N N . TYR B 1 156 ? 7.598 21.625 19.391 1 92.56 156 TYR B N 1
ATOM 2606 C CA . TYR B 1 156 ? 8.992 21.984 19.156 1 92.56 156 TYR B CA 1
ATOM 2607 C C . TYR B 1 156 ? 9.172 22.609 17.781 1 92.56 156 TYR B C 1
ATOM 2609 O O . TYR B 1 156 ? 8.555 22.172 16.797 1 92.56 156 TYR B O 1
ATOM 2617 N N . GLU B 1 157 ? 9.914 23.625 17.719 1 94.19 157 GLU B N 1
ATOM 2618 C CA . GLU B 1 157 ? 10.305 24.234 16.453 1 94.19 157 GLU B CA 1
ATOM 2619 C C . GLU B 1 157 ? 11.766 24.688 16.5 1 94.19 157 GLU B C 1
ATOM 2621 O O . GLU B 1 157 ? 12.164 25.484 17.344 1 94.19 157 GLU B O 1
ATOM 2626 N N . GLY B 1 158 ? 12.539 24.156 15.594 1 94.81 158 GLY B N 1
ATOM 2627 C CA . GLY B 1 158 ? 13.945 24.531 15.562 1 94.81 158 GLY B CA 1
ATOM 2628 C C . GLY B 1 158 ? 14.836 23.438 15 1 94.81 158 GLY B C 1
ATOM 2629 O O . GLY B 1 158 ? 14.477 22.766 14.023 1 94.81 158 GLY B O 1
ATOM 2630 N N . GLN B 1 159 ? 16.016 23.344 15.57 1 95.88 159 GLN B N 1
ATOM 2631 C CA . GLN B 1 159 ? 17.031 22.469 15.016 1 95.88 159 GLN B CA 1
ATOM 2632 C C . GLN B 1 159 ? 16.953 21.078 15.617 1 95.88 159 GLN B C 1
ATOM 2634 O O . GLN B 1 159 ? 16.719 20.922 16.828 1 95.88 159 GLN B O 1
ATOM 2639 N N . TRP B 1 160 ? 17.062 20.156 14.844 1 95.56 160 TRP B N 1
ATOM 2640 C CA . TRP B 1 160 ? 17.109 18.75 15.211 1 95.56 160 TRP B CA 1
ATOM 2641 C C . TRP B 1 160 ? 18.438 18.109 14.812 1 95.56 160 TRP B C 1
ATOM 2643 O O . TRP B 1 160 ? 19.016 18.484 13.789 1 95.56 160 TRP B O 1
ATOM 2653 N N . GLU B 1 161 ? 18.844 17.172 15.609 1 93.94 161 GLU B N 1
ATOM 2654 C CA . GLU B 1 161 ? 20.047 16.391 15.32 1 93.94 161 GLU B CA 1
ATOM 2655 C C . GLU B 1 161 ? 19.875 14.93 15.703 1 93.94 161 GLU B C 1
ATOM 2657 O O . GLU B 1 161 ? 19.562 14.609 16.844 1 93.94 161 GLU B O 1
ATOM 2662 N N . PHE B 1 162 ? 19.969 14.117 14.719 1 91.88 162 PHE B N 1
ATOM 2663 C CA . PHE B 1 162 ? 19.875 12.672 14.891 1 91.88 162 PHE B CA 1
ATOM 2664 C C . PHE B 1 162 ? 18.562 12.297 15.578 1 91.88 162 PHE B C 1
ATOM 2666 O O . PHE B 1 162 ? 18.562 11.484 16.5 1 91.88 162 PHE B O 1
ATOM 2673 N N . GLY B 1 163 ? 17.531 13 15.258 1 92.81 163 GLY B N 1
ATOM 2674 C CA . GLY B 1 163 ? 16.203 12.641 15.711 1 92.81 163 GLY B CA 1
ATOM 2675 C C . GLY B 1 163 ? 15.797 13.336 17 1 92.81 163 GLY B C 1
ATOM 2676 O O . GLY B 1 163 ? 14.68 13.164 17.484 1 92.81 163 GLY B O 1
ATOM 2677 N N . GLU B 1 164 ? 16.75 14.156 17.438 1 93.38 164 GLU B N 1
ATOM 2678 C CA . GLU B 1 164 ? 16.484 14.828 18.703 1 93.38 164 GLU B CA 1
ATOM 2679 C C . GLU B 1 164 ? 16.406 16.344 18.531 1 93.38 164 GLU B C 1
ATOM 2681 O O . GLU B 1 164 ? 17.203 16.922 17.781 1 93.38 164 GLU B O 1
ATOM 2686 N N . PHE B 1 165 ? 15.438 16.891 19.203 1 92.94 165 PHE B N 1
ATOM 2687 C CA . PHE B 1 165 ? 15.344 18.344 19.188 1 92.94 165 PHE B CA 1
ATOM 2688 C C . PHE B 1 165 ? 16.469 18.969 20 1 92.94 165 PHE B C 1
ATOM 2690 O O . PHE B 1 165 ? 16.641 18.641 21.188 1 92.94 165 PHE B O 1
ATOM 2697 N N . ILE B 1 166 ? 17.219 19.938 19.453 1 92.12 166 ILE B N 1
ATOM 2698 C CA . ILE B 1 166 ? 18.359 20.484 20.172 1 92.12 166 ILE B CA 1
ATOM 2699 C C . ILE B 1 166 ? 18.094 21.938 20.547 1 92.12 166 ILE B C 1
ATOM 2701 O O . ILE B 1 166 ? 18.828 22.531 21.344 1 92.12 166 ILE B O 1
ATOM 2705 N N . GLY B 1 167 ? 17.078 22.531 20.109 1 86.19 167 GLY B N 1
ATOM 2706 C CA . GLY B 1 167 ? 16.719 23.859 20.578 1 86.19 167 GLY B CA 1
ATOM 2707 C C . GLY B 1 167 ? 16.266 24.781 19.453 1 86.19 167 GLY B C 1
ATOM 2708 O O . GLY B 1 167 ? 16.281 24.406 18.281 1 86.19 167 GLY B O 1
ATOM 2709 N N . PRO B 1 168 ? 15.508 25.953 19.875 1 79.75 168 PRO B N 1
ATOM 2710 C CA . PRO B 1 168 ? 14.992 26.922 18.906 1 79.75 168 PRO B CA 1
ATOM 2711 C C . PRO B 1 168 ? 16.078 27.453 17.969 1 79.75 168 PRO B C 1
ATOM 2713 O O . PRO B 1 168 ? 17.25 27.484 18.344 1 79.75 168 PRO B O 1
ATOM 2716 N N . ALA B 1 169 ? 15.844 27.484 16.656 1 64.81 169 ALA B N 1
ATOM 2717 C CA . ALA B 1 169 ? 16.812 28.109 15.758 1 64.81 169 ALA B CA 1
ATOM 2718 C C . ALA B 1 169 ? 17.219 29.484 16.281 1 64.81 169 ALA B C 1
ATOM 2720 O O . ALA B 1 169 ? 16.391 30.234 16.797 1 64.81 169 ALA B O 1
ATOM 2721 N N . GLU B 1 170 ? 18.328 29.625 16.828 1 54.91 170 GLU B N 1
ATOM 2722 C CA . GLU B 1 170 ? 18.766 30.969 17.188 1 54.91 170 GLU B CA 1
ATOM 2723 C C . GLU B 1 170 ? 18.359 32 16.156 1 54.91 170 GLU B C 1
ATOM 2725 O O . GLU B 1 170 ? 18.578 31.812 14.953 1 54.91 170 GLU B O 1
ATOM 2730 N N . MET B 1 171 ? 17.109 32.594 16.297 1 47.66 171 MET B N 1
ATOM 2731 C CA . MET B 1 171 ? 16.875 33.812 15.508 1 47.66 171 MET B CA 1
ATOM 2732 C C . MET B 1 171 ? 18.172 34.594 15.336 1 47.66 171 MET B C 1
ATOM 2734 O O . MET B 1 171 ? 18.812 34.969 16.312 1 47.66 171 MET B O 1
ATOM 2738 N N . LYS B 1 172 ? 18.922 34.25 14.438 1 41.56 172 LYS B N 1
ATOM 2739 C CA . LYS B 1 172 ? 19.734 35.438 14.164 1 41.56 172 LYS B CA 1
ATOM 2740 C C . LYS B 1 172 ? 18.875 36.562 13.594 1 41.56 172 LYS B C 1
ATOM 2742 O O . LYS B 1 172 ? 17.891 36.312 12.898 1 41.56 172 LYS B O 1
#

Organism: Phaeodactylum tricornutum (strain CCAP 1055/1) (NCBI:txid556484)

pLDDT: mean 92.28, std 7.63, range [41.56, 97.81]

Secondary structure (DSSP, 8-state):
-EEEEE-SS-EEEEEEEE-TTS-EEEEEEEEETTS-EEEEEEETTEEEEEEEEE-TTS-EEEEEEETTEEEEEEEEEE-TTS-EEEEEEETTEEEEEEEEE-TTS-EEEEEEETTEEEEEEEEE-TTS-EEEEEEETTEEEEEEEEE-TTSS-EEEEEEEETTEEEE-----/-EEEEE-SS-EEEEEEEE-TTS-EEEEEEEEETTS-EEEEEEETTEEEEEEEEE-TTS-EEEEEEETTEEEEEEEEEE-TTS-EEEEEEETTEEEEEEEEE-TTS-EEEEEEETTEEEEEEEEE-TTS-EEEEEEETTEEEEEEEEE-TTSS-EEEEEEEETTEEEE-----